Protein AF-A0A2N2LUP2-F1 (afdb_monomer)

Structure (mmCIF, N/CA/C/O backbone):
data_AF-A0A2N2LUP2-F1
#
_entry.id   AF-A0A2N2LUP2-F1
#
loop_
_atom_site.group_PDB
_atom_site.id
_atom_site.type_symbol
_atom_site.label_atom_id
_atom_site.label_alt_id
_atom_site.label_comp_id
_atom_site.label_asym_id
_atom_site.label_entity_id
_atom_site.label_seq_id
_atom_site.pdbx_PDB_ins_code
_atom_site.Cartn_x
_atom_site.Cartn_y
_atom_site.Cartn_z
_atom_site.occupancy
_atom_site.B_iso_or_equiv
_atom_site.auth_seq_id
_atom_site.auth_comp_id
_atom_site.auth_asym_id
_atom_site.auth_atom_id
_atom_site.pdbx_PDB_model_num
ATOM 1 N N . MET A 1 1 ? -34.533 15.088 -2.262 1.00 50.53 1 MET A N 1
ATOM 2 C CA . MET A 1 1 ? -33.918 13.753 -2.091 1.00 50.53 1 MET A CA 1
ATOM 3 C C . MET A 1 1 ? -33.703 13.529 -0.604 1.00 50.53 1 MET A C 1
ATOM 5 O O . MET A 1 1 ? -32.808 14.130 -0.033 1.00 50.53 1 MET A O 1
ATOM 9 N N . SER A 1 2 ? -34.604 12.786 0.038 1.00 49.50 2 SER A N 1
ATOM 10 C CA . SER A 1 2 ? -34.584 12.515 1.480 1.00 49.50 2 SER A CA 1
ATOM 11 C C . SER A 1 2 ? -34.108 11.076 1.672 1.00 49.50 2 SER A C 1
ATOM 13 O O . SER A 1 2 ? -34.750 10.153 1.171 1.00 49.50 2 SER A O 1
ATOM 15 N N . MET A 1 3 ? -32.944 10.883 2.296 1.00 54.19 3 MET A N 1
ATOM 16 C CA . MET A 1 3 ? -32.431 9.547 2.601 1.00 54.19 3 MET A CA 1
ATOM 17 C C . MET A 1 3 ? -33.150 9.013 3.840 1.00 54.19 3 MET A C 1
ATOM 19 O O . MET A 1 3 ? -32.971 9.509 4.949 1.00 54.19 3 MET A O 1
ATOM 23 N N . MET A 1 4 ? -33.989 8.001 3.621 1.00 55.88 4 MET A N 1
ATOM 24 C CA . MET A 1 4 ? -34.666 7.241 4.664 1.00 55.88 4 MET A CA 1
ATOM 25 C C . MET A 1 4 ? -33.640 6.444 5.480 1.00 55.88 4 MET A C 1
ATOM 27 O O . MET A 1 4 ? -33.093 5.450 5.005 1.00 55.88 4 MET A O 1
ATOM 31 N N . PHE A 1 5 ? -33.411 6.855 6.726 1.00 59.75 5 PHE A N 1
ATOM 32 C CA . PHE A 1 5 ? -32.772 6.015 7.735 1.00 59.75 5 PHE A CA 1
ATOM 33 C C . PHE A 1 5 ? -33.738 4.892 8.128 1.00 59.75 5 PHE A C 1
ATOM 35 O O . PHE A 1 5 ? -34.819 5.143 8.660 1.00 59.75 5 PHE A O 1
ATOM 42 N N . ARG A 1 6 ? -33.358 3.641 7.858 1.00 62.34 6 ARG A N 1
ATOM 43 C CA . ARG A 1 6 ? -34.065 2.462 8.371 1.00 62.34 6 ARG A CA 1
ATOM 44 C C . ARG A 1 6 ? -33.621 2.201 9.815 1.00 62.34 6 ARG A C 1
ATOM 46 O O . ARG A 1 6 ? -32.426 1.996 10.024 1.00 62.34 6 ARG A O 1
ATOM 53 N N . PRO A 1 7 ? -34.529 2.157 10.804 1.00 56.44 7 PRO A N 1
ATOM 54 C CA . PRO A 1 7 ? -34.175 1.706 12.141 1.00 56.44 7 PRO A CA 1
ATOM 55 C C . PRO A 1 7 ? -33.976 0.185 12.135 1.00 56.44 7 PRO A C 1
ATOM 57 O O . PRO A 1 7 ? -34.871 -0.578 11.771 1.00 56.44 7 PRO A O 1
ATOM 60 N N . VAL A 1 8 ? -32.786 -0.259 12.538 1.00 64.44 8 VAL A N 1
ATOM 61 C CA . VAL A 1 8 ? -32.511 -1.665 12.848 1.00 64.44 8 VAL A CA 1
ATOM 62 C C . VAL A 1 8 ? -33.100 -1.943 14.230 1.00 64.44 8 VAL A C 1
ATOM 64 O O . VAL A 1 8 ? -32.605 -1.450 15.240 1.00 64.44 8 VAL A O 1
ATOM 67 N N . PHE A 1 9 ? -34.191 -2.705 14.270 1.00 52.66 9 PHE A N 1
ATOM 68 C CA . PHE A 1 9 ? -34.783 -3.199 15.509 1.00 52.66 9 PHE A CA 1
ATOM 69 C C . PHE A 1 9 ? -33.837 -4.217 16.157 1.00 52.66 9 PHE A C 1
ATOM 71 O O . PHE A 1 9 ? -33.702 -5.342 15.676 1.00 52.66 9 PHE A O 1
ATOM 78 N N . TYR A 1 10 ? -33.189 -3.833 17.256 1.00 55.56 10 TYR A N 1
ATOM 79 C CA . TYR A 1 10 ? -32.443 -4.768 18.093 1.00 55.56 10 TYR A CA 1
ATOM 80 C C . TYR A 1 10 ? -33.432 -5.530 18.988 1.00 55.56 10 TYR A C 1
ATOM 82 O O . TYR A 1 10 ? -34.082 -4.955 19.863 1.00 55.56 10 TYR A O 1
ATOM 90 N N . ARG A 1 11 ? -33.591 -6.828 18.720 1.00 49.84 11 ARG A N 1
ATOM 91 C CA . ARG A 1 11 ? -34.446 -7.752 19.474 1.00 49.84 11 ARG A CA 1
ATOM 92 C C . ARG A 1 11 ? -33.715 -8.144 20.764 1.00 49.84 11 ARG A C 1
ATOM 94 O O . ARG A 1 11 ? -32.651 -8.752 20.697 1.00 49.84 11 ARG A O 1
ATOM 101 N N . LYS A 1 12 ? -34.270 -7.781 21.924 1.00 58.09 12 LYS A N 1
ATOM 102 C CA . LYS A 1 12 ? -33.814 -8.273 23.237 1.00 58.09 12 LYS A CA 1
ATOM 103 C C . LYS A 1 12 ? -33.923 -9.808 23.288 1.00 58.09 12 LYS A C 1
ATOM 105 O O . LYS A 1 12 ? -34.958 -10.320 22.856 1.00 58.09 12 LYS A O 1
ATOM 110 N N . PRO A 1 13 ? -32.937 -10.539 23.833 1.00 54.28 13 PRO A N 1
ATOM 111 C CA . PRO A 1 13 ? -33.184 -11.866 24.373 1.00 54.28 13 PRO A CA 1
ATOM 112 C C . PRO A 1 13 ? -33.951 -11.718 25.690 1.00 54.28 13 PRO A C 1
ATOM 114 O O . PRO A 1 13 ? -33.516 -11.004 26.591 1.00 54.28 13 PRO A O 1
ATOM 117 N N . ASP A 1 14 ? -35.121 -12.344 25.709 1.00 52.31 14 ASP A N 1
ATOM 118 C CA . ASP A 1 14 ? -36.044 -12.475 26.829 1.00 52.31 14 ASP A CA 1
ATOM 119 C C . ASP A 1 14 ? -35.583 -13.603 27.763 1.00 52.31 14 ASP A C 1
ATOM 121 O O . ASP A 1 14 ? -34.952 -14.576 27.333 1.00 52.31 14 ASP A O 1
ATOM 125 N N . ASP A 1 15 ? -35.914 -13.448 29.035 1.00 54.78 15 ASP A N 1
ATOM 126 C CA . ASP A 1 15 ? -35.551 -14.320 30.140 1.00 54.78 15 ASP A CA 1
ATOM 127 C C . ASP A 1 15 ? -36.407 -15.597 30.093 1.00 54.78 15 ASP A C 1
ATOM 129 O O . ASP A 1 15 ? -37.614 -15.565 30.323 1.00 54.78 15 ASP A O 1
ATOM 133 N N . GLY A 1 16 ? -35.798 -16.748 29.799 1.00 38.81 16 GLY A N 1
ATOM 134 C CA . GLY A 1 16 ? -36.533 -18.001 29.615 1.00 38.81 16 GLY A CA 1
ATOM 135 C C . GLY A 1 16 ? -35.826 -19.209 30.209 1.00 38.81 16 GLY A C 1
ATOM 136 O O . GLY A 1 16 ? -35.053 -19.880 29.533 1.00 38.81 16 GLY A O 1
ATOM 137 N N . LYS A 1 17 ? -36.141 -19.511 31.474 1.00 42.31 17 LYS A N 1
ATOM 138 C CA . LYS A 1 17 ? -36.058 -20.864 32.049 1.00 42.31 17 LYS A CA 1
ATOM 139 C C . LYS A 1 17 ? -36.695 -21.887 31.096 1.00 42.31 17 LYS A C 1
ATOM 141 O O . LYS A 1 17 ? -37.791 -21.641 30.602 1.00 42.31 17 LYS A O 1
ATOM 146 N N . GLY A 1 18 ? -36.071 -23.053 30.938 1.00 35.06 18 GLY A N 1
ATOM 147 C CA . GLY A 1 18 ? -36.683 -24.189 30.247 1.00 35.06 18 GLY A CA 1
ATOM 148 C C . GLY A 1 18 ? -35.720 -25.352 30.025 1.00 35.06 18 GLY A C 1
ATOM 149 O O . GLY A 1 18 ? -35.171 -25.489 28.943 1.00 35.06 18 GLY A O 1
ATOM 150 N N . ASP A 1 19 ? -35.497 -26.106 31.100 1.00 35.91 19 ASP A N 1
ATOM 151 C CA . ASP A 1 19 ? -35.384 -27.569 31.215 1.00 35.91 19 ASP A CA 1
ATOM 152 C C . ASP A 1 19 ? -34.618 -28.397 30.168 1.00 35.91 19 ASP A C 1
ATOM 154 O O . ASP A 1 19 ? -34.866 -28.390 28.965 1.00 35.91 19 ASP A O 1
ATOM 158 N N . GLY A 1 20 ? -33.688 -29.196 30.695 1.00 33.97 20 GLY A N 1
ATOM 159 C CA . GLY A 1 20 ? -32.798 -30.057 29.936 1.00 33.97 20 GLY A CA 1
ATOM 160 C C . GLY A 1 20 ? -33.367 -31.422 29.551 1.00 33.97 20 GLY A C 1
ATOM 161 O O . GLY A 1 20 ? -34.380 -31.890 30.060 1.00 33.97 20 GLY A O 1
ATOM 162 N N . ALA A 1 21 ? -32.598 -32.102 28.706 1.00 32.28 21 ALA A N 1
ATOM 163 C CA . ALA A 1 21 ? -32.523 -33.555 28.630 1.00 32.28 21 ALA A CA 1
ATOM 164 C C . ALA A 1 21 ? -31.101 -33.919 28.175 1.00 32.28 21 ALA A C 1
ATOM 166 O O . ALA A 1 21 ? -30.780 -33.898 26.989 1.00 32.28 21 ALA A O 1
ATOM 167 N N . GLY A 1 22 ? -30.223 -34.175 29.146 1.00 34.66 22 GLY A N 1
ATOM 168 C CA . GLY A 1 22 ? -28.916 -34.780 28.915 1.00 34.66 22 GLY A CA 1
ATOM 169 C C . GLY A 1 22 ? -29.018 -36.305 28.878 1.00 34.66 22 GLY A C 1
ATOM 170 O O . GLY A 1 22 ? -29.827 -36.892 29.594 1.00 34.66 22 GLY A O 1
ATOM 171 N N . SER A 1 23 ? -28.162 -36.943 28.079 1.00 31.95 23 SER A N 1
ATOM 172 C CA . SER A 1 23 ? -27.919 -38.387 28.118 1.00 31.95 23 SER A CA 1
ATOM 173 C C . SER A 1 23 ? -26.430 -38.680 27.921 1.00 31.95 23 SER A C 1
ATOM 175 O O . SER A 1 23 ? -25.934 -38.521 26.812 1.00 31.95 23 SER A O 1
ATOM 177 N N . GLY A 1 24 ? -25.793 -39.154 29.004 1.00 34.09 24 GLY A N 1
ATOM 178 C CA . GLY A 1 24 ? -24.597 -40.021 29.065 1.00 34.09 24 GLY A CA 1
ATOM 179 C C . GLY A 1 24 ? -23.254 -39.423 28.612 1.00 34.09 24 GLY A C 1
ATOM 180 O O . GLY A 1 24 ? -23.171 -38.820 27.557 1.00 34.09 24 GLY A O 1
ATOM 181 N N . SER A 1 25 ? -22.119 -39.584 29.295 1.00 33.75 25 SER A N 1
ATOM 182 C CA . SER A 1 25 ? -21.757 -40.423 30.446 1.00 33.75 25 SER A CA 1
ATOM 183 C C . SER A 1 25 ? -20.288 -40.132 30.841 1.00 33.75 25 SER A C 1
ATOM 185 O O . SER A 1 25 ? -19.437 -40.200 29.963 1.00 33.75 25 SER A O 1
ATOM 187 N N . ILE A 1 26 ? -20.051 -39.819 32.133 1.00 31.86 26 ILE A N 1
ATOM 188 C CA . ILE A 1 26 ? -19.069 -40.409 33.093 1.00 31.86 26 ILE A CA 1
ATOM 189 C C . ILE A 1 26 ? -17.573 -40.425 32.649 1.00 31.86 26 ILE A C 1
ATOM 191 O O . ILE A 1 26 ? -17.259 -41.016 31.627 1.00 31.86 26 ILE A O 1
ATOM 195 N N . ASP A 1 27 ? -16.570 -39.809 33.304 1.00 32.41 27 ASP A N 1
ATOM 196 C CA . ASP A 1 27 ? -16.137 -39.804 34.727 1.00 32.41 27 ASP A CA 1
ATOM 197 C C . ASP A 1 27 ? -15.157 -38.617 34.996 1.00 32.41 27 ASP A C 1
ATOM 199 O O . ASP A 1 27 ? -14.456 -38.202 34.067 1.00 32.41 27 ASP A O 1
ATOM 203 N N . PRO A 1 28 ? -15.018 -38.081 36.235 1.00 40.44 28 PRO A N 1
ATOM 204 C CA . PRO A 1 28 ? -13.878 -38.536 37.043 1.00 40.44 28 PRO A CA 1
ATOM 205 C C . PRO A 1 28 ? -14.141 -38.643 38.557 1.00 40.44 28 PRO A C 1
ATOM 207 O O . PRO A 1 28 ? -14.695 -37.759 39.215 1.00 40.44 28 PRO A O 1
ATOM 210 N N . ALA A 1 29 ? -13.609 -39.718 39.133 1.00 39.34 29 ALA A N 1
ATOM 211 C CA . ALA A 1 29 ? -13.527 -39.969 40.561 1.00 39.34 29 ALA A CA 1
ATOM 212 C C . ALA A 1 29 ? -12.691 -38.910 41.311 1.00 39.34 29 ALA A C 1
ATOM 214 O O . ALA A 1 29 ? -11.462 -38.937 41.268 1.00 39.34 29 ALA A O 1
ATOM 215 N N . LYS A 1 30 ? -13.362 -38.022 42.058 1.00 40.75 30 LYS A N 1
ATOM 216 C CA . LYS A 1 30 ? -12.976 -37.557 43.411 1.00 40.75 30 LYS A CA 1
ATOM 217 C C . LYS A 1 30 ? -14.003 -36.544 43.932 1.00 40.75 30 LYS A C 1
ATOM 219 O O . LYS A 1 30 ? -13.880 -35.347 43.698 1.00 40.75 30 LYS A O 1
ATOM 224 N N . GLN A 1 31 ? -14.981 -37.011 44.702 1.00 34.34 31 GLN A N 1
ATOM 225 C CA . GLN A 1 31 ? -15.748 -36.157 45.611 1.00 34.34 31 GLN A CA 1
ATOM 226 C C . GLN A 1 31 ? -15.960 -36.886 46.937 1.00 34.34 31 GLN A C 1
ATOM 228 O O . GLN A 1 31 ? -16.797 -37.773 47.070 1.00 34.34 31 GLN A O 1
ATOM 233 N N . THR A 1 32 ? -15.174 -36.492 47.934 1.00 34.72 32 THR A N 1
ATOM 234 C CA . THR A 1 32 ? -15.487 -36.707 49.344 1.00 34.72 32 THR A CA 1
ATOM 235 C C . THR A 1 32 ? -16.483 -35.637 49.788 1.00 34.72 32 THR A C 1
ATOM 237 O O . THR A 1 32 ? -16.127 -34.470 49.907 1.00 34.72 32 THR A O 1
ATOM 240 N N . ALA A 1 33 ? -17.723 -36.088 49.974 1.00 33.62 33 ALA A N 1
ATOM 241 C CA . ALA A 1 33 ? -18.731 -35.666 50.948 1.00 33.62 33 ALA A CA 1
ATOM 242 C C . ALA A 1 33 ? -18.848 -34.168 51.302 1.00 33.62 33 ALA A C 1
ATOM 244 O O . ALA A 1 33 ? -18.131 -33.640 52.151 1.00 33.62 33 ALA A O 1
ATOM 245 N N . ALA A 1 34 ? -19.895 -33.539 50.763 1.00 37.88 34 ALA A N 1
ATOM 246 C CA . ALA A 1 34 ? -20.585 -32.438 51.421 1.00 37.88 34 ALA A CA 1
ATOM 247 C C . ALA A 1 34 ? -21.492 -33.003 52.530 1.00 37.88 34 ALA A C 1
ATOM 249 O O . ALA A 1 34 ? -22.394 -33.791 52.256 1.00 37.88 34 ALA A O 1
ATOM 250 N N . SER A 1 35 ? -21.278 -32.579 53.776 1.00 33.12 35 SER A N 1
ATOM 251 C CA . SER A 1 35 ? -22.255 -32.731 54.859 1.00 33.12 35 SER A CA 1
ATOM 252 C C . SER A 1 35 ? -23.117 -31.470 54.911 1.00 33.12 35 SER A C 1
ATOM 254 O O . SER A 1 35 ? -22.838 -30.547 55.674 1.00 33.12 35 SER A O 1
ATOM 256 N N . GLY A 1 36 ? -24.138 -31.416 54.055 1.00 32.09 36 GLY A N 1
ATOM 257 C CA . GLY A 1 36 ? -25.246 -30.468 54.149 1.00 32.09 36 GLY A CA 1
ATOM 258 C C . GLY A 1 36 ? -26.443 -31.171 54.777 1.00 32.09 36 GLY A C 1
ATOM 259 O O . GLY A 1 36 ? -27.066 -32.022 54.152 1.00 32.09 36 GLY A O 1
ATOM 260 N N . THR A 1 37 ? -26.722 -30.848 56.033 1.00 38.69 37 THR A N 1
ATOM 261 C CA . THR A 1 37 ? -27.811 -31.369 56.861 1.00 38.69 37 THR A CA 1
ATOM 262 C C . THR A 1 37 ? -29.180 -30.976 56.294 1.00 38.69 37 THR A C 1
ATOM 264 O O . THR A 1 37 ? -29.632 -29.846 56.465 1.00 38.69 37 THR A O 1
ATOM 267 N N . GLY A 1 38 ? -29.851 -31.919 55.631 1.00 36.16 38 GLY A N 1
ATOM 268 C CA . GLY A 1 38 ? -31.274 -31.850 55.296 1.00 36.16 38 GLY A CA 1
ATOM 269 C C . GLY A 1 38 ? -32.057 -32.826 56.172 1.00 36.16 38 GLY A C 1
ATOM 270 O O . GLY A 1 38 ? -31.908 -34.034 56.025 1.00 36.16 38 GLY A O 1
ATOM 271 N N . ASN A 1 39 ? -32.856 -32.298 57.099 1.00 42.34 39 ASN A N 1
ATOM 272 C CA . ASN A 1 39 ? -33.810 -33.073 57.892 1.00 42.34 39 ASN A CA 1
ATOM 273 C C . ASN A 1 39 ? -35.026 -33.444 57.029 1.00 42.34 39 ASN A C 1
ATOM 275 O O . ASN A 1 39 ? -35.715 -32.556 56.530 1.00 42.34 39 ASN A O 1
ATOM 279 N N . ASP A 1 40 ? -35.307 -34.740 56.933 1.00 40.22 40 ASP A N 1
ATOM 280 C CA . ASP A 1 40 ? -36.564 -35.319 56.450 1.00 40.22 40 ASP A CA 1
ATOM 281 C C . ASP A 1 40 ? -37.418 -35.698 57.685 1.00 40.22 40 ASP A C 1
ATOM 283 O O . ASP A 1 40 ? -36.906 -36.381 58.585 1.00 40.22 40 ASP A O 1
ATOM 287 N N . PRO A 1 41 ? -38.672 -35.229 57.835 1.00 42.09 41 PRO A N 1
ATOM 288 C CA . PRO A 1 41 ? -39.476 -35.511 59.015 1.00 42.09 41 PRO A CA 1
ATOM 289 C C . PRO A 1 41 ? -40.247 -36.824 58.844 1.00 42.09 41 PRO A C 1
ATOM 291 O O . PRO A 1 41 ? -41.306 -36.862 58.225 1.00 42.09 41 PRO A O 1
ATOM 294 N N . GLY A 1 42 ? -39.774 -37.894 59.485 1.00 39.34 42 GLY A N 1
ATOM 295 C CA . GLY A 1 42 ? -40.641 -39.036 59.775 1.00 39.34 42 GLY A CA 1
ATOM 296 C C . GLY A 1 42 ? -39.950 -40.383 59.909 1.00 39.34 42 GLY A C 1
ATOM 297 O O . GLY A 1 42 ? -39.940 -41.163 58.965 1.00 39.34 42 GLY A O 1
ATOM 298 N N . LYS A 1 43 ? -39.484 -40.708 61.121 1.00 36.53 43 LYS A N 1
ATOM 299 C CA . LYS A 1 43 ? -39.696 -42.026 61.747 1.00 36.53 43 LYS A CA 1
ATOM 300 C C . LYS A 1 43 ? -39.247 -41.995 63.208 1.00 36.53 43 LYS A C 1
ATOM 302 O O . LYS A 1 43 ? -38.077 -41.796 63.514 1.00 36.53 43 LYS A O 1
ATOM 307 N N . GLN A 1 44 ? -40.215 -42.178 64.103 1.00 40.88 44 GLN A N 1
ATOM 308 C CA . GLN A 1 44 ? -39.999 -42.439 65.522 1.00 40.88 44 GLN A CA 1
ATOM 309 C C . GLN A 1 44 ? -39.241 -43.756 65.714 1.00 40.88 44 GLN A C 1
ATOM 311 O O . GLN A 1 44 ? -39.687 -44.796 65.236 1.00 40.88 44 GLN A O 1
ATOM 316 N N . THR A 1 45 ? -38.211 -43.722 66.552 1.00 32.03 45 THR A N 1
ATOM 317 C CA . THR A 1 45 ? -37.913 -44.820 67.476 1.00 32.03 45 THR A CA 1
ATOM 318 C C . THR A 1 45 ? -37.522 -44.206 68.810 1.00 32.03 45 THR A C 1
ATOM 320 O O . THR A 1 45 ? -36.591 -43.411 68.898 1.00 32.03 45 THR A O 1
ATOM 323 N N . GLN A 1 46 ? -38.313 -44.536 69.827 1.00 43.12 46 GLN A N 1
ATOM 324 C CA . GLN A 1 46 ? -38.043 -44.249 71.226 1.00 43.12 46 GLN A CA 1
ATOM 325 C C . GLN A 1 46 ? -36.819 -45.047 71.676 1.00 43.12 46 GLN A C 1
ATOM 327 O O . GLN A 1 46 ? -36.813 -46.267 71.531 1.00 43.12 46 GLN A O 1
ATOM 332 N N . GLN A 1 47 ? -35.852 -44.387 72.307 1.00 33.56 47 GLN A N 1
ATOM 333 C CA . GLN A 1 47 ? -35.152 -44.982 73.440 1.00 33.56 47 GLN A CA 1
ATOM 334 C C . GLN A 1 47 ? -34.583 -43.879 74.334 1.00 33.56 47 GLN A C 1
ATOM 336 O O . GLN A 1 47 ? -33.949 -42.932 73.878 1.00 33.56 47 GLN A O 1
ATOM 341 N N . SER A 1 48 ? -34.938 -43.998 75.604 1.00 40.81 48 SER A N 1
ATOM 342 C CA . SER A 1 48 ? -34.570 -43.177 76.748 1.00 40.81 48 SER A CA 1
ATOM 343 C C . SER A 1 48 ? -33.066 -43.168 77.004 1.00 40.81 48 SER A C 1
ATOM 345 O O . SER A 1 48 ? -32.460 -44.231 76.969 1.00 40.81 48 SER A O 1
ATOM 347 N N . ASP A 1 49 ? -32.510 -42.011 77.367 1.00 36.97 49 ASP A N 1
ATOM 348 C CA . ASP A 1 49 ? -31.781 -41.869 78.632 1.00 36.97 49 ASP A CA 1
ATOM 349 C C . ASP A 1 49 ? -31.553 -40.395 78.996 1.00 36.97 49 ASP A C 1
ATOM 351 O O . ASP A 1 49 ? -31.462 -39.503 78.153 1.00 36.97 49 ASP A O 1
ATOM 355 N N . SER A 1 50 ? -31.579 -40.163 80.302 1.00 43.41 50 SER A N 1
ATOM 356 C CA . SER A 1 50 ? -31.781 -38.885 80.975 1.00 43.41 50 SER A CA 1
ATOM 357 C C . SER A 1 50 ? -30.514 -38.035 81.149 1.00 43.41 50 SER A C 1
ATOM 359 O O . SER A 1 50 ? -29.407 -38.548 81.269 1.00 43.41 50 SER A O 1
ATOM 361 N N . ASN A 1 51 ? -30.766 -36.735 81.353 1.00 44.12 51 ASN A N 1
ATOM 362 C CA . ASN A 1 51 ? -29.953 -35.729 82.056 1.00 44.12 51 ASN A CA 1
ATOM 363 C C . ASN A 1 51 ? -28.720 -35.125 81.359 1.00 44.12 51 ASN A C 1
ATOM 365 O O . ASN A 1 51 ? -27.596 -35.558 81.588 1.00 44.12 51 ASN A O 1
ATOM 369 N N . ASN A 1 52 ? -28.917 -33.958 80.717 1.00 38.34 52 ASN A N 1
ATOM 370 C CA . ASN A 1 52 ? -28.096 -32.778 81.035 1.00 38.34 52 ASN A CA 1
ATOM 371 C C . ASN A 1 52 ? -28.790 -31.431 80.689 1.00 38.34 52 ASN A C 1
ATOM 373 O O . ASN A 1 52 ? -28.822 -30.996 79.543 1.00 38.34 52 ASN A O 1
ATOM 377 N N . GLY A 1 53 ? -29.371 -30.801 81.715 1.00 45.56 53 GLY A N 1
ATOM 378 C CA . GLY A 1 53 ? -29.482 -29.354 81.985 1.00 45.56 53 GLY A CA 1
ATOM 379 C C . GLY A 1 53 ? -29.500 -28.278 80.885 1.00 45.56 53 GLY A C 1
ATOM 380 O O . GLY A 1 53 ? -28.779 -27.297 81.042 1.00 45.56 53 GLY A O 1
ATOM 381 N N . ASN A 1 54 ? -30.353 -28.350 79.860 1.00 47.03 54 ASN A N 1
ATOM 382 C CA . ASN A 1 54 ? -30.747 -27.155 79.093 1.00 47.03 54 ASN A CA 1
ATOM 383 C C . ASN A 1 54 ? -32.256 -26.926 79.283 1.00 47.03 54 ASN A C 1
ATOM 385 O O . ASN A 1 54 ? -33.019 -27.854 78.990 1.00 47.03 54 ASN A O 1
ATOM 389 N N . PRO A 1 55 ? -32.725 -25.771 79.806 1.00 59.03 55 PRO A N 1
ATOM 390 C CA . PRO A 1 55 ? -34.158 -25.526 79.900 1.00 59.03 55 PRO A CA 1
ATOM 391 C C . PRO A 1 55 ? -34.772 -25.644 78.496 1.00 59.03 55 PRO A C 1
ATOM 393 O O . PRO A 1 55 ? -34.188 -25.132 77.536 1.00 59.03 55 PRO A O 1
ATOM 396 N N . PRO A 1 56 ? -35.914 -26.338 78.342 1.00 55.59 56 PRO A N 1
ATOM 397 C CA . PRO A 1 56 ? -36.576 -26.440 77.052 1.00 55.59 56 PRO A CA 1
ATOM 398 C C . PRO A 1 56 ? -36.849 -25.024 76.551 1.00 55.59 56 PRO A C 1
ATOM 400 O O . PRO A 1 56 ? -37.388 -24.201 77.296 1.00 55.59 56 PRO A O 1
ATOM 403 N N . ALA A 1 57 ? -36.442 -24.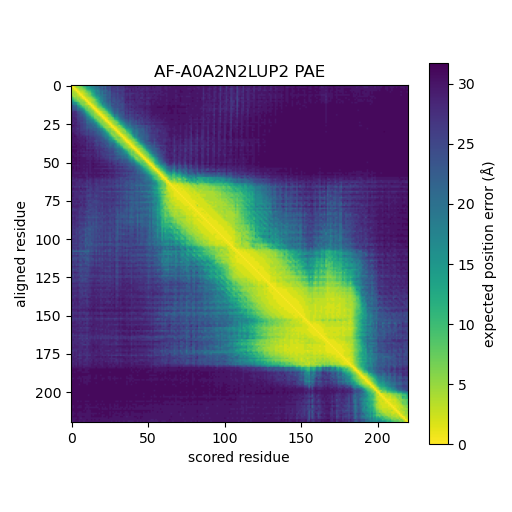729 75.312 1.00 62.00 57 ALA A N 1
ATOM 404 C CA . ALA A 1 57 ? -36.811 -23.487 74.652 1.00 62.00 57 ALA A CA 1
ATOM 405 C C . ALA A 1 57 ? -38.324 -23.324 74.812 1.00 62.00 57 ALA A C 1
ATOM 407 O O . ALA A 1 57 ? -39.085 -24.187 74.370 1.00 62.00 57 ALA A O 1
ATOM 408 N N . ALA A 1 58 ? -38.734 -22.280 75.536 1.00 59.69 58 ALA A N 1
ATOM 409 C CA . ALA A 1 58 ? -40.135 -22.026 75.812 1.00 59.69 58 ALA A CA 1
ATOM 410 C C . ALA A 1 58 ? -40.888 -22.062 74.481 1.00 59.69 58 ALA A C 1
ATOM 412 O O . ALA A 1 58 ? -40.528 -21.343 73.544 1.00 59.69 58 ALA A O 1
ATOM 413 N N . ALA A 1 59 ? -41.892 -22.937 74.384 1.00 60.16 59 ALA A N 1
ATOM 414 C CA . ALA A 1 59 ? -42.806 -22.920 73.257 1.00 60.16 59 ALA A CA 1
ATOM 415 C C . ALA A 1 59 ? -43.318 -21.483 73.130 1.00 60.16 59 ALA A C 1
ATOM 417 O O . ALA A 1 59 ? -43.791 -20.913 74.114 1.00 60.16 59 ALA A O 1
ATOM 418 N N . ILE A 1 60 ? -43.149 -20.871 71.956 1.00 61.47 60 ILE A N 1
ATOM 419 C CA . ILE A 1 60 ? -43.633 -19.513 71.715 1.00 61.47 60 ILE A CA 1
ATOM 420 C C . ILE A 1 60 ? -45.157 -19.604 71.711 1.00 61.47 60 ILE A C 1
ATOM 422 O O . ILE A 1 60 ? -45.779 -19.891 70.693 1.00 61.47 60 ILE A O 1
ATOM 426 N N . THR A 1 61 ? -45.760 -19.438 72.879 1.00 58.34 61 THR A N 1
ATOM 427 C CA . THR A 1 61 ? -47.202 -19.339 73.032 1.00 58.34 61 THR A CA 1
ATOM 428 C C . THR A 1 61 ? -47.561 -17.884 72.807 1.00 58.34 61 THR A C 1
ATOM 430 O O . THR A 1 61 ? -47.217 -17.021 73.614 1.00 58.34 61 THR A O 1
ATOM 433 N N . PHE A 1 62 ? -48.209 -17.601 71.687 1.00 64.62 62 PHE A N 1
ATOM 434 C CA . PHE A 1 62 ? -48.799 -16.295 71.443 1.00 64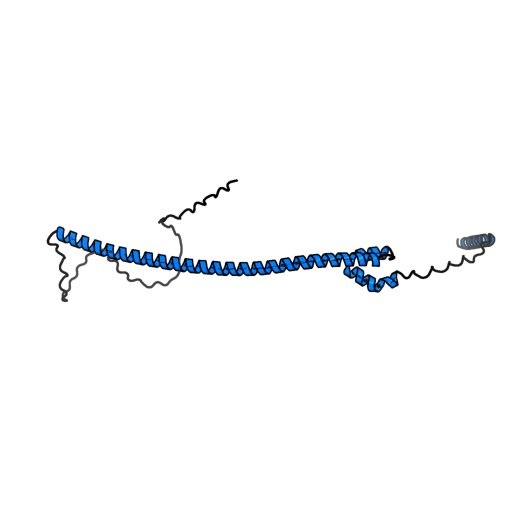.62 62 PHE A CA 1
ATOM 435 C C . PHE A 1 62 ? -50.058 -16.188 72.300 1.00 64.62 62 PHE A C 1
ATOM 437 O O . PHE A 1 62 ? -50.900 -17.085 72.263 1.00 64.62 62 PHE A O 1
ATOM 444 N N . ALA A 1 63 ? -50.181 -15.124 73.097 1.00 69.94 63 ALA A N 1
ATOM 445 C CA . ALA A 1 63 ? -51.361 -14.941 73.939 1.00 69.94 63 ALA A CA 1
ATOM 446 C C . ALA A 1 63 ? -52.610 -14.667 73.085 1.00 69.94 63 ALA A C 1
ATOM 448 O O . ALA A 1 63 ? -53.725 -14.985 73.494 1.00 69.94 63 ALA A O 1
ATOM 449 N N . THR A 1 64 ? -52.418 -14.113 71.881 1.00 74.69 64 THR A N 1
ATOM 450 C CA . THR A 1 64 ? -53.471 -13.874 70.890 1.00 74.69 64 THR A CA 1
ATOM 451 C C . THR A 1 64 ? -52.937 -13.991 69.459 1.00 74.69 64 THR A C 1
ATOM 453 O O . THR A 1 64 ? -51.770 -13.704 69.189 1.00 74.69 64 THR A O 1
ATOM 456 N N . GLU A 1 65 ? -53.816 -14.339 68.516 1.00 76.44 65 GLU A N 1
ATOM 457 C CA . GLU A 1 65 ? -53.528 -14.347 67.069 1.00 76.44 65 GLU A CA 1
ATOM 458 C C . GLU A 1 65 ? -52.995 -12.986 66.574 1.00 76.44 65 GLU A C 1
ATOM 460 O O . GLU A 1 65 ? -52.129 -12.919 65.707 1.00 76.44 65 GLU A O 1
ATOM 465 N N . ALA A 1 66 ? -53.440 -11.879 67.175 1.00 81.06 66 ALA A N 1
ATOM 466 C CA . ALA A 1 66 ? -52.997 -10.534 66.813 1.00 81.06 66 ALA A CA 1
ATOM 467 C C . ALA A 1 66 ? -51.504 -10.275 67.113 1.00 81.06 66 ALA A C 1
ATOM 469 O O . ALA A 1 66 ? -50.843 -9.539 66.379 1.00 81.06 66 ALA A O 1
ATOM 470 N N . GLU A 1 67 ? -50.953 -10.873 68.173 1.00 79.12 67 GLU A N 1
ATOM 471 C CA . GLU A 1 67 ? -49.522 -10.772 68.495 1.00 79.12 67 GLU A CA 1
ATOM 472 C C . GLU A 1 67 ? -48.661 -11.637 67.570 1.00 79.12 67 GLU A C 1
ATOM 474 O O . GLU A 1 67 ? -47.539 -11.253 67.232 1.00 79.12 67 GLU A O 1
ATOM 479 N N . PHE A 1 68 ? -49.198 -12.776 67.123 1.00 84.62 68 PHE A N 1
ATOM 480 C CA . PHE A 1 68 ? -48.562 -13.610 66.107 1.00 84.62 68 PHE A CA 1
ATOM 481 C C . PHE A 1 68 ? -48.448 -12.862 64.777 1.00 84.62 68 PHE A C 1
ATOM 483 O O . PHE A 1 68 ? -47.344 -12.724 64.250 1.00 84.62 68 PHE A O 1
ATOM 490 N N . GLN A 1 69 ? -49.557 -12.294 64.293 1.00 88.44 69 GLN A N 1
ATOM 491 C CA . GLN A 1 69 ? -49.588 -11.525 63.045 1.00 88.44 69 GLN A CA 1
ATOM 492 C C . GLN A 1 69 ? -48.620 -10.334 63.084 1.00 88.44 69 GLN A C 1
ATOM 494 O O . GLN A 1 69 ? -47.820 -10.171 62.169 1.00 88.44 69 GLN A O 1
ATOM 499 N N . LYS A 1 70 ? -48.571 -9.575 64.192 1.00 89.31 70 LYS A N 1
ATOM 500 C CA . LYS A 1 70 ? -47.600 -8.475 64.348 1.00 89.31 70 LYS A CA 1
ATOM 501 C C . LYS A 1 70 ? -46.143 -8.928 64.253 1.00 89.31 70 LYS A C 1
ATOM 503 O O . LYS A 1 70 ? -45.347 -8.268 63.591 1.00 89.31 70 LYS A O 1
ATOM 508 N N . LYS A 1 71 ? -45.776 -10.044 64.895 1.00 84.81 71 LYS A N 1
ATOM 509 C CA . LYS A 1 71 ? -44.407 -10.578 64.792 1.00 84.81 71 LYS A CA 1
ATOM 510 C C . LYS A 1 71 ? -44.081 -11.073 63.387 1.00 84.81 71 LYS A C 1
ATOM 512 O O . LYS A 1 71 ? -42.940 -10.929 62.951 1.00 84.81 71 LYS A O 1
ATOM 517 N N . VAL A 1 72 ? -45.050 -11.669 62.694 1.00 88.31 72 VAL A N 1
ATOM 518 C CA . VAL A 1 72 ? -44.887 -12.092 61.298 1.00 88.31 72 VAL A CA 1
ATOM 519 C C . VAL A 1 72 ? -44.682 -10.873 60.398 1.00 88.31 72 VAL A C 1
ATOM 521 O O . VAL A 1 72 ? -43.733 -10.863 59.618 1.00 88.31 72 VAL A O 1
ATOM 524 N N . ASP A 1 73 ? -45.482 -9.821 60.565 1.00 90.88 73 ASP A N 1
ATOM 525 C CA . ASP A 1 73 ? -45.361 -8.575 59.803 1.00 90.88 73 ASP A CA 1
ATOM 526 C C . ASP A 1 73 ? -44.014 -7.876 60.034 1.00 90.88 73 ASP A C 1
ATOM 528 O O . ASP A 1 73 ? -43.368 -7.441 59.078 1.00 90.88 73 ASP A O 1
ATOM 532 N N . GLU A 1 74 ? -43.539 -7.807 61.282 1.00 90.19 74 GLU A N 1
ATOM 533 C CA . GLU A 1 74 ? -42.211 -7.269 61.600 1.00 90.19 74 GLU A CA 1
ATOM 534 C C . GLU A 1 74 ? -41.094 -8.099 60.961 1.00 90.19 74 GLU A C 1
ATOM 536 O O . GLU A 1 74 ? -40.194 -7.536 60.338 1.00 90.19 74 GLU A O 1
ATOM 541 N N . LEU A 1 75 ? -41.168 -9.433 61.040 1.00 88.75 75 LEU A N 1
ATOM 542 C CA . LEU A 1 75 ? -40.180 -10.323 60.425 1.00 88.75 75 LEU A CA 1
ATOM 543 C C . LEU A 1 75 ? -40.157 -10.176 58.896 1.00 88.75 75 LEU A C 1
ATOM 545 O O . LEU A 1 75 ? -39.084 -10.174 58.288 1.00 88.75 75 LEU A O 1
ATOM 549 N N . LEU A 1 76 ? -41.330 -10.051 58.271 1.00 91.12 76 LEU A N 1
ATOM 550 C CA . LEU A 1 76 ? -41.463 -9.835 56.833 1.00 91.12 76 LEU A CA 1
ATOM 551 C C . LEU A 1 76 ? -40.882 -8.486 56.426 1.00 91.12 76 LEU A C 1
ATOM 553 O O . LEU A 1 76 ? -40.127 -8.427 55.459 1.00 91.12 76 LEU A O 1
ATOM 557 N N . LYS A 1 77 ? -41.162 -7.423 57.182 1.00 93.88 77 LYS A N 1
ATOM 558 C CA . LYS A 1 77 ? -40.622 -6.085 56.925 1.00 93.88 77 LYS A CA 1
ATOM 559 C C . LYS A 1 77 ? -39.099 -6.061 57.031 1.00 93.88 77 LYS A C 1
ATOM 561 O O . LYS A 1 77 ? -38.420 -5.559 56.139 1.00 93.88 77 LYS A O 1
ATOM 566 N N . ASP A 1 78 ? -38.563 -6.686 58.069 1.00 91.38 78 ASP A N 1
ATOM 567 C CA . ASP A 1 78 ? -37.128 -6.757 58.333 1.00 91.38 78 ASP A CA 1
ATOM 568 C C . ASP A 1 78 ? -36.383 -7.627 57.296 1.00 91.38 78 ASP A C 1
ATOM 570 O O . ASP A 1 78 ? -35.215 -7.396 56.960 1.00 91.38 78 ASP A O 1
ATOM 574 N N . ARG A 1 79 ? -37.070 -8.626 56.728 1.00 92.12 79 ARG A N 1
ATOM 575 C CA . ARG A 1 79 ? -36.570 -9.422 55.601 1.00 92.12 79 ARG A CA 1
ATOM 576 C C . ARG A 1 79 ? -36.640 -8.649 54.285 1.00 92.12 79 ARG A C 1
ATOM 578 O O . ARG A 1 79 ? -35.659 -8.660 53.545 1.00 92.12 79 ARG A O 1
ATOM 585 N N . LEU A 1 80 ? -37.737 -7.933 54.039 1.00 93.44 80 LEU A N 1
ATOM 586 C CA . LEU A 1 80 ? -37.930 -7.093 52.859 1.00 93.44 80 LEU A CA 1
ATOM 587 C C . LEU A 1 80 ? -36.893 -5.963 52.800 1.00 93.44 80 LEU A C 1
ATOM 589 O O . LEU A 1 80 ? -36.326 -5.715 51.743 1.00 93.44 80 LEU A O 1
ATOM 593 N N . GLU A 1 81 ? -36.589 -5.319 53.930 1.00 92.38 81 GLU A N 1
ATOM 594 C CA . GLU A 1 81 ? -35.556 -4.279 54.011 1.00 92.38 81 GLU A CA 1
ATOM 595 C C . GLU A 1 81 ? -34.142 -4.828 53.799 1.00 92.38 81 GLU A C 1
ATOM 597 O O . GLU A 1 81 ? -33.304 -4.186 53.164 1.00 92.38 81 GLU A O 1
ATOM 602 N N . ARG A 1 82 ? -33.842 -6.025 54.311 1.00 88.56 82 ARG A N 1
ATOM 603 C CA . ARG A 1 82 ? -32.546 -6.670 54.055 1.00 88.56 82 ARG A CA 1
ATOM 604 C C . ARG A 1 82 ? -32.399 -7.087 52.600 1.00 88.56 82 ARG A C 1
ATOM 606 O O . ARG A 1 82 ? -31.310 -6.968 52.041 1.00 88.56 82 ARG A O 1
ATOM 613 N N . GLU A 1 83 ? -33.467 -7.581 51.991 1.00 89.25 83 GLU A N 1
ATOM 614 C CA . GLU A 1 83 ? -33.466 -7.999 50.594 1.00 89.25 83 GLU A CA 1
ATOM 615 C C . GLU A 1 83 ? -33.433 -6.798 49.645 1.00 89.25 83 GLU A C 1
ATOM 617 O O . GLU A 1 83 ? -32.660 -6.807 48.687 1.00 89.25 83 GLU A O 1
ATOM 622 N N . SER A 1 84 ? -34.151 -5.715 49.961 1.00 89.75 84 SER A N 1
ATOM 623 C CA . SER A 1 84 ? -34.083 -4.467 49.201 1.00 89.75 84 SER A CA 1
ATOM 624 C C . SER A 1 84 ? -32.678 -3.871 49.253 1.00 89.75 84 SER A C 1
ATOM 626 O O . SER A 1 84 ? -32.097 -3.642 48.192 1.00 89.75 84 SER A O 1
ATOM 628 N N . LYS A 1 85 ? -32.069 -3.751 50.442 1.00 92.56 85 LYS A N 1
ATOM 629 C CA . LYS A 1 85 ? -30.685 -3.273 50.603 1.00 92.56 85 LYS A CA 1
ATOM 630 C C . LYS A 1 85 ? -29.684 -4.137 49.838 1.00 92.56 85 LYS A C 1
ATOM 632 O O . LYS A 1 85 ? -28.889 -3.601 49.072 1.00 92.56 85 LYS A O 1
ATOM 637 N N . LYS A 1 86 ? -29.772 -5.468 49.951 1.00 92.62 86 LYS A N 1
ATOM 638 C CA . LYS A 1 86 ? -28.917 -6.385 49.174 1.00 92.62 86 LYS A CA 1
ATOM 639 C C . LYS A 1 86 ? -29.111 -6.221 47.668 1.00 92.62 86 LYS A C 1
ATOM 641 O O . LYS A 1 86 ? -28.135 -6.241 46.922 1.00 92.62 86 LYS A O 1
ATOM 646 N N . SER A 1 87 ? -30.350 -6.053 47.209 1.00 82.06 87 SER A N 1
ATOM 647 C CA . SER A 1 87 ? -30.642 -5.864 45.786 1.00 82.06 87 SER A CA 1
ATOM 648 C C . SER A 1 87 ? -30.125 -4.520 45.266 1.00 82.06 87 SER A C 1
ATOM 650 O O . SER A 1 87 ? -29.623 -4.448 44.146 1.00 82.06 87 SER A O 1
ATOM 652 N N . GLU A 1 88 ? -30.195 -3.460 46.074 1.00 88.69 88 GLU A N 1
ATOM 653 C CA . GLU A 1 88 ? -29.657 -2.148 45.726 1.00 88.69 88 GLU A CA 1
ATOM 654 C C . GLU A 1 88 ? -28.132 -2.155 45.685 1.00 88.69 88 GLU A C 1
ATOM 656 O O . GLU A 1 88 ? -27.547 -1.610 44.751 1.00 88.69 88 GLU A O 1
ATOM 661 N N . GLU A 1 89 ? -27.478 -2.800 46.649 1.00 89.56 89 GLU A N 1
ATOM 662 C CA . GLU A 1 89 ? -26.025 -2.980 46.651 1.00 89.56 89 GLU A CA 1
ATOM 663 C C . GLU A 1 89 ? -25.561 -3.800 45.442 1.00 89.56 89 GLU A C 1
ATOM 665 O O . GLU A 1 89 ? -24.615 -3.403 44.760 1.00 89.56 89 GLU A O 1
ATOM 670 N N . ALA A 1 90 ? -26.264 -4.888 45.109 1.00 89.25 90 ALA A N 1
ATOM 671 C CA . ALA A 1 90 ? -25.976 -5.688 43.922 1.00 89.25 90 ALA A CA 1
ATOM 672 C C . ALA A 1 90 ? -26.143 -4.877 42.626 1.00 89.25 90 ALA A C 1
ATOM 674 O O . ALA A 1 90 ? -25.281 -4.935 41.750 1.00 89.25 90 ALA A O 1
ATOM 675 N N . LYS A 1 91 ? -27.206 -4.067 42.517 1.00 86.88 91 LYS A N 1
ATOM 676 C CA . LYS A 1 91 ? -27.431 -3.176 41.366 1.00 86.88 91 LYS A CA 1
ATOM 677 C C . LYS A 1 91 ? -26.356 -2.098 41.256 1.00 86.88 91 LYS A C 1
ATOM 679 O O . LYS A 1 91 ? -25.853 -1.862 40.162 1.00 86.88 91 LYS A O 1
ATOM 684 N N . LYS A 1 92 ? -25.979 -1.460 42.369 1.00 87.75 92 LYS A N 1
ATOM 685 C CA . LYS A 1 92 ? -24.914 -0.445 42.394 1.00 87.75 92 LYS A CA 1
ATOM 686 C C . LYS A 1 92 ? -23.573 -1.042 41.985 1.00 87.75 92 LYS A C 1
ATOM 688 O O . LYS A 1 92 ? -22.869 -0.437 41.184 1.00 87.75 92 LYS A O 1
ATOM 693 N N . LYS A 1 93 ? -23.248 -2.237 42.484 1.00 90.31 93 LYS A N 1
ATOM 694 C CA . LYS A 1 93 ? -22.023 -2.946 42.112 1.00 90.31 93 LYS A CA 1
ATOM 695 C C . LYS A 1 93 ? -22.015 -3.317 40.626 1.00 90.31 93 LYS A C 1
ATOM 697 O O . LYS A 1 93 ? -21.070 -2.969 39.934 1.00 90.31 93 LYS A O 1
ATOM 702 N N . ALA A 1 94 ? -23.097 -3.905 40.113 1.00 89.50 94 ALA A N 1
ATOM 703 C CA . ALA A 1 94 ? -23.211 -4.248 38.695 1.00 89.50 94 ALA A CA 1
ATOM 704 C C . ALA A 1 94 ? -23.128 -3.017 37.774 1.00 89.50 94 ALA A C 1
ATOM 706 O O . ALA A 1 94 ? -22.501 -3.074 36.720 1.00 89.50 94 ALA A O 1
ATOM 707 N N . ALA A 1 95 ? -23.720 -1.888 38.177 1.00 86.44 95 ALA A N 1
ATOM 708 C CA . ALA A 1 95 ? -23.620 -0.636 37.430 1.00 86.44 95 ALA A CA 1
ATOM 709 C C . ALA A 1 95 ? -22.191 -0.067 37.434 1.00 86.44 95 ALA A C 1
ATOM 711 O O . ALA A 1 95 ? -21.729 0.418 36.403 1.00 86.44 95 ALA A O 1
ATOM 712 N N . ALA A 1 96 ? -21.484 -0.144 38.565 1.00 86.81 96 ALA A N 1
ATOM 713 C CA . ALA A 1 96 ? -20.091 0.285 38.664 1.00 86.81 96 ALA A CA 1
ATOM 714 C C . ALA A 1 96 ? -19.159 -0.594 37.813 1.00 86.81 96 ALA A C 1
ATOM 716 O O . ALA A 1 96 ? -18.326 -0.060 37.081 1.00 86.81 96 ALA A O 1
ATOM 717 N N . ASP A 1 97 ? -19.345 -1.915 37.852 1.00 86.12 97 ASP A N 1
ATOM 718 C CA . ASP A 1 97 ? -18.566 -2.867 37.054 1.00 86.12 97 ASP A CA 1
ATOM 719 C C . ASP A 1 97 ? -18.813 -2.650 35.545 1.00 86.12 97 ASP A C 1
ATOM 721 O O . ASP A 1 97 ? -17.866 -2.520 34.769 1.00 86.12 97 ASP A O 1
ATOM 725 N N . ALA A 1 98 ? -20.074 -2.469 35.130 1.00 85.06 98 ALA A N 1
ATOM 726 C CA . ALA A 1 98 ? -20.422 -2.172 33.738 1.00 85.06 98 ALA A CA 1
ATOM 727 C C . ALA A 1 98 ? -19.858 -0.823 33.250 1.00 85.06 98 ALA A C 1
ATOM 729 O O . ALA A 1 98 ? -19.385 -0.718 32.117 1.00 85.06 98 ALA A O 1
ATOM 730 N N . ALA A 1 99 ? -19.877 0.211 34.098 1.00 79.75 99 ALA A N 1
ATOM 731 C CA . ALA A 1 99 ? -19.283 1.506 33.771 1.00 79.75 99 ALA A CA 1
ATOM 732 C C . ALA A 1 99 ? -17.754 1.415 33.631 1.00 79.75 99 ALA A C 1
ATOM 734 O O . ALA A 1 99 ? -17.180 2.030 32.729 1.00 79.75 99 ALA A O 1
ATOM 735 N N . ALA A 1 100 ? -17.094 0.625 34.483 1.00 80.88 100 ALA A N 1
ATOM 736 C CA . ALA A 1 100 ? -15.656 0.397 34.407 1.00 80.88 100 ALA A CA 1
ATOM 737 C C . ALA A 1 100 ? -15.261 -0.340 33.118 1.00 80.88 100 ALA A C 1
ATOM 739 O O . ALA A 1 100 ? -14.281 0.038 32.473 1.00 80.88 100 ALA A O 1
ATOM 740 N N . ASP A 1 101 ? -16.027 -1.349 32.706 1.00 83.00 101 ASP A N 1
ATOM 741 C CA . ASP A 1 101 ? -15.743 -2.091 31.477 1.00 83.00 101 ASP A CA 1
ATOM 742 C C . ASP A 1 101 ? -16.025 -1.264 30.216 1.00 83.00 101 ASP A C 1
ATOM 744 O O . ASP A 1 101 ? -15.218 -1.279 29.284 1.00 83.00 101 ASP A O 1
ATOM 748 N N . ALA A 1 102 ? -17.084 -0.447 30.211 1.00 81.06 102 ALA A N 1
ATOM 749 C CA . ALA A 1 102 ? -17.336 0.506 29.129 1.00 81.06 102 ALA A CA 1
ATOM 750 C C . ALA A 1 102 ? -16.202 1.539 28.990 1.00 81.06 102 ALA A C 1
ATOM 752 O O . ALA A 1 102 ? -15.765 1.840 27.879 1.00 81.06 102 ALA A O 1
ATOM 753 N N . ALA A 1 103 ? -15.675 2.054 30.107 1.00 78.25 103 ALA A N 1
ATOM 754 C CA . ALA A 1 103 ? -14.553 2.992 30.091 1.00 78.25 103 ALA A CA 1
ATOM 755 C C . ALA A 1 103 ? -13.263 2.359 29.537 1.00 78.25 103 ALA A C 1
ATOM 757 O O . ALA A 1 103 ? -12.560 2.999 28.753 1.00 78.25 103 ALA A O 1
ATOM 758 N N . LYS A 1 104 ? -12.970 1.097 29.891 1.00 86.81 104 LYS A N 1
ATOM 759 C CA . LYS A 1 104 ? -11.823 0.354 29.336 1.00 86.81 104 LYS A CA 1
ATOM 760 C C . LYS A 1 104 ? -11.954 0.176 27.828 1.00 86.81 104 LYS A C 1
ATOM 762 O O . LYS A 1 104 ? -11.025 0.523 27.103 1.00 86.81 104 LYS A O 1
ATOM 767 N N . GLN A 1 105 ? -13.111 -0.297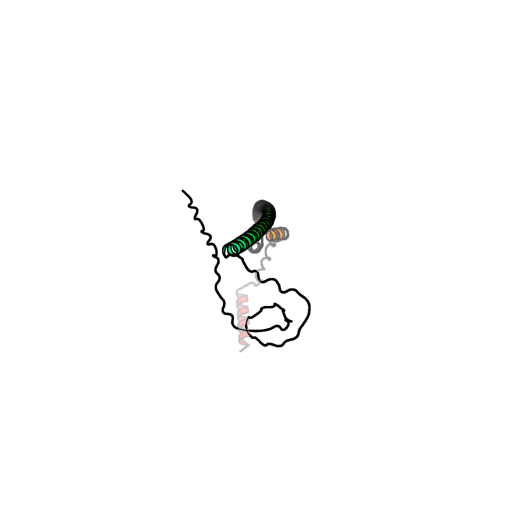 27.360 1.00 85.56 105 GLN A N 1
ATOM 768 C CA 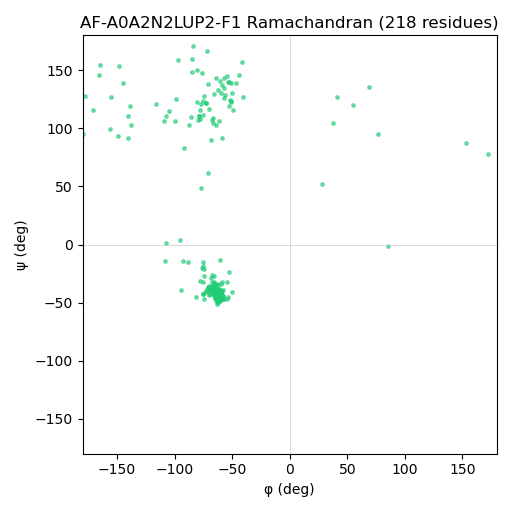. GLN A 1 105 ? -13.334 -0.503 25.929 1.00 85.56 105 GLN A CA 1
ATOM 769 C C . GLN A 1 105 ? -13.226 0.808 25.148 1.00 85.56 105 GLN A C 1
ATOM 771 O O . GLN A 1 105 ? -12.554 0.854 24.122 1.00 85.56 105 GLN A O 1
ATOM 776 N N . ASN A 1 106 ? -13.802 1.901 25.653 1.00 83.44 106 ASN A N 1
ATOM 777 C CA . ASN A 1 106 ? -13.683 3.210 25.009 1.00 83.44 106 ASN A CA 1
ATOM 778 C C . ASN A 1 106 ? -12.219 3.672 24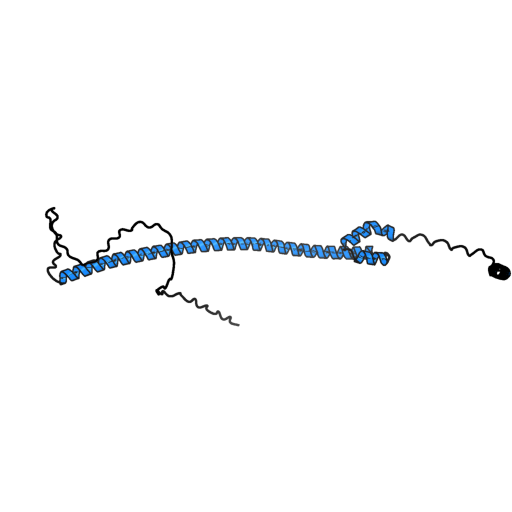.898 1.00 83.44 106 ASN A C 1
ATOM 780 O O . ASN A 1 106 ? -11.814 4.179 23.852 1.00 83.44 106 ASN A O 1
ATOM 784 N N . GLY A 1 107 ? -11.408 3.449 25.937 1.00 87.25 107 GLY A N 1
ATOM 785 C CA . GLY A 1 107 ? -9.977 3.761 25.902 1.00 87.25 107 GLY A CA 1
ATOM 786 C C . GLY A 1 107 ? -9.182 2.903 24.909 1.00 87.25 107 GLY A C 1
ATOM 787 O O . GLY A 1 107 ? -8.212 3.380 24.318 1.00 87.25 107 GLY A O 1
ATOM 788 N N . GLU A 1 108 ? -9.579 1.649 24.692 1.00 87.81 108 GLU A N 1
ATOM 789 C CA . GLU A 1 108 ? -8.975 0.776 23.679 1.00 87.81 108 GLU A CA 1
ATOM 790 C C . GLU A 1 108 ? -9.316 1.233 22.256 1.00 87.81 108 GLU A C 1
ATOM 792 O O . GLU A 1 108 ? -8.419 1.323 21.415 1.00 87.81 108 GLU A O 1
ATOM 797 N N . TRP A 1 109 ? -10.572 1.612 21.999 1.00 89.31 109 TRP A N 1
ATOM 798 C CA . TRP A 1 109 ? -10.986 2.144 20.698 1.00 89.31 109 TRP A CA 1
ATOM 799 C C . TRP A 1 109 ? -10.251 3.432 20.332 1.00 89.31 109 TRP A C 1
ATOM 801 O O . TRP A 1 109 ? -9.824 3.582 19.189 1.00 89.31 109 TRP A O 1
ATOM 811 N N . GLU A 1 110 ? -10.033 4.332 21.294 1.00 92.19 110 GLU A N 1
ATOM 812 C CA . GLU A 1 110 ? -9.278 5.565 21.054 1.00 92.19 110 GLU A CA 1
ATOM 813 C C . GLU A 1 110 ? -7.818 5.279 20.667 1.00 92.19 110 GLU A C 1
ATOM 815 O O . GLU A 1 110 ? -7.279 5.901 19.748 1.00 92.19 110 GLU A O 1
ATOM 820 N N . LYS A 1 111 ? -7.173 4.303 21.319 1.00 92.12 111 LYS A N 1
ATOM 821 C CA . LYS A 1 111 ? -5.801 3.896 20.978 1.00 92.12 111 LYS A CA 1
ATOM 822 C C . LYS A 1 111 ? -5.722 3.297 19.578 1.00 92.12 111 LYS A C 1
ATOM 824 O O . LYS A 1 111 ? -4.841 3.674 18.809 1.00 92.12 111 LYS A O 1
ATOM 829 N N . VAL A 1 112 ? -6.643 2.394 19.238 1.00 90.44 112 VAL A N 1
ATOM 830 C CA . VAL A 1 112 ? -6.697 1.783 17.902 1.00 90.44 112 VAL A CA 1
ATOM 831 C C . VAL A 1 112 ? -6.966 2.845 16.836 1.00 90.44 112 VAL A C 1
ATOM 833 O O . VAL A 1 112 ? -6.303 2.841 15.803 1.00 90.44 112 VAL A O 1
ATOM 836 N N . ALA A 1 113 ? -7.875 3.788 17.091 1.00 91.06 113 ALA A N 1
ATOM 837 C CA . ALA A 1 113 ? -8.173 4.877 16.166 1.00 91.06 113 ALA A CA 1
ATOM 838 C C . ALA A 1 113 ? -6.941 5.754 15.893 1.00 91.06 113 ALA A C 1
ATOM 840 O O . ALA A 1 113 ? -6.595 5.962 14.732 1.00 91.06 113 ALA A O 1
ATOM 841 N N . LYS A 1 114 ? -6.223 6.185 16.940 1.00 93.69 114 LYS A N 1
ATOM 842 C CA . LYS A 1 114 ? -4.981 6.966 16.792 1.00 93.69 114 LYS A CA 1
ATOM 843 C C . LYS A 1 114 ? -3.903 6.198 16.033 1.00 93.69 114 LYS A C 1
ATOM 845 O O . LYS A 1 114 ? -3.241 6.763 15.169 1.00 93.69 114 LYS A O 1
ATOM 850 N N . GLN A 1 115 ? -3.747 4.904 16.316 1.00 93.00 115 GLN A N 1
ATOM 851 C CA . GLN A 1 115 ? -2.791 4.058 15.600 1.00 93.00 115 GLN A CA 1
ATOM 852 C C . GLN A 1 115 ? -3.121 3.989 14.101 1.00 93.00 115 GLN A C 1
ATOM 854 O O . GLN A 1 115 ? -2.232 4.137 13.265 1.00 93.00 115 GLN A O 1
ATOM 859 N N . ARG A 1 116 ? -4.404 3.829 13.751 1.00 93.25 116 ARG A N 1
ATOM 860 C CA . ARG A 1 116 ? -4.859 3.820 12.354 1.00 93.25 116 ARG A CA 1
ATOM 861 C C . ARG A 1 116 ? -4.689 5.166 11.665 1.00 93.25 116 ARG A C 1
ATOM 863 O O . ARG A 1 116 ? -4.328 5.188 10.496 1.00 93.25 116 ARG A O 1
ATOM 870 N N . GLU A 1 117 ? -4.925 6.270 12.364 1.00 93.88 117 GLU A N 1
ATOM 871 C CA . GLU A 1 117 ? -4.713 7.613 11.820 1.00 93.88 117 GLU A CA 1
ATOM 872 C C . GLU A 1 117 ? -3.240 7.842 11.447 1.00 93.88 117 GLU A C 1
ATOM 874 O O . GLU A 1 117 ? -2.951 8.318 10.348 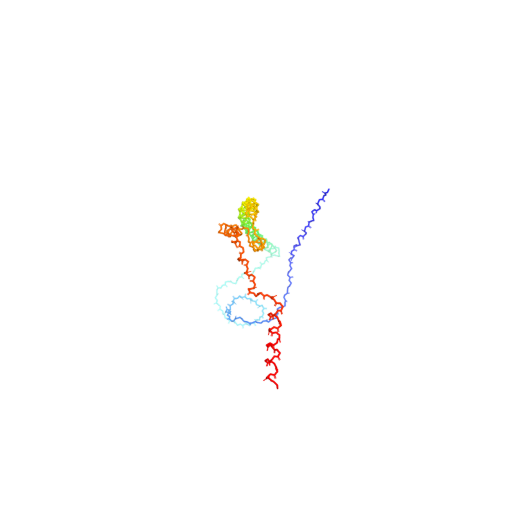1.00 93.88 117 GLU A O 1
ATOM 879 N N . ILE A 1 118 ? -2.308 7.415 12.307 1.00 94.69 118 ILE A N 1
ATOM 880 C CA . ILE A 1 118 ? -0.864 7.471 12.028 1.00 94.69 118 ILE A CA 1
ATOM 881 C C . ILE A 1 118 ? -0.510 6.594 10.818 1.00 94.69 118 ILE A C 1
ATOM 883 O O . ILE A 1 118 ? 0.136 7.069 9.886 1.00 94.69 118 ILE A O 1
ATOM 887 N N . GLU A 1 119 ? -0.969 5.338 10.798 1.00 92.50 119 GLU A N 1
ATOM 888 C CA . GLU A 1 119 ? -0.715 4.409 9.686 1.00 92.50 119 GLU A CA 1
ATOM 889 C C . GLU A 1 119 ? -1.235 4.951 8.349 1.00 92.50 119 GLU A C 1
ATOM 891 O O . GLU A 1 119 ? -0.535 4.888 7.338 1.00 92.50 119 GLU A O 1
ATOM 896 N N . LEU A 1 120 ? -2.446 5.514 8.335 1.00 93.31 120 LEU A N 1
ATOM 897 C CA . LEU A 1 120 ? -3.026 6.125 7.141 1.00 93.31 120 LEU A CA 1
ATOM 898 C C . LEU A 1 120 ? -2.224 7.347 6.690 1.00 93.31 120 LEU A C 1
ATOM 900 O O . LEU A 1 120 ? -1.959 7.485 5.497 1.00 93.31 120 LEU A O 1
ATOM 904 N N . GLY A 1 121 ? -1.789 8.198 7.623 1.00 93.81 121 GLY A N 1
ATOM 905 C CA . GLY A 1 121 ? -0.934 9.344 7.316 1.00 93.81 121 GLY A CA 1
ATOM 906 C C . GLY A 1 121 ? 0.396 8.938 6.672 1.00 93.81 121 GLY A C 1
ATOM 907 O O . GLY A 1 121 ? 0.828 9.553 5.696 1.00 93.81 121 GLY A O 1
ATOM 908 N N . ASP A 1 122 ? 1.029 7.875 7.167 1.00 92.06 122 ASP A N 1
ATOM 909 C CA . ASP A 1 122 ? 2.282 7.363 6.605 1.00 92.06 122 ASP A CA 1
ATOM 910 C C . ASP A 1 122 ? 2.089 6.703 5.234 1.00 92.06 122 ASP A C 1
ATOM 912 O O . ASP A 1 122 ? 2.938 6.849 4.349 1.00 92.06 122 ASP A O 1
ATOM 916 N N . ILE A 1 123 ? 0.974 5.997 5.027 1.00 92.94 123 ILE A N 1
ATOM 917 C CA . ILE A 1 123 ? 0.630 5.415 3.724 1.00 92.94 123 ILE A CA 1
ATOM 918 C C . ILE A 1 123 ? 0.392 6.519 2.692 1.00 92.94 123 ILE A C 1
ATOM 920 O O . ILE A 1 123 ? 0.929 6.430 1.590 1.00 92.94 123 ILE A O 1
ATOM 924 N N . LEU A 1 124 ? -0.348 7.574 3.042 1.00 92.81 124 LEU A N 1
ATOM 925 C CA . LEU A 1 124 ? -0.620 8.687 2.129 1.00 92.81 124 LEU A CA 1
ATOM 926 C C . LEU A 1 124 ? 0.669 9.374 1.665 1.00 92.81 124 LEU A C 1
ATOM 928 O O . LEU A 1 124 ? 0.861 9.549 0.465 1.00 92.81 124 LEU A O 1
ATOM 932 N N . LYS A 1 125 ? 1.608 9.645 2.579 1.00 92.06 125 LYS A N 1
ATOM 933 C CA . LYS A 1 125 ? 2.927 10.199 2.217 1.00 92.06 125 LYS A CA 1
ATOM 934 C C . LYS A 1 125 ? 3.699 9.297 1.253 1.00 92.06 125 LYS A C 1
ATOM 936 O O . LYS A 1 125 ? 4.359 9.784 0.337 1.00 92.06 125 LYS A O 1
ATOM 941 N N . LYS A 1 126 ? 3.637 7.973 1.447 1.00 91.06 126 LYS A N 1
ATOM 942 C CA . LYS A 1 126 ? 4.272 7.017 0.528 1.00 91.06 126 LYS A CA 1
ATOM 943 C C . LYS A 1 126 ? 3.621 7.067 -0.850 1.00 91.06 126 LYS A C 1
ATOM 945 O O . LYS A 1 126 ? 4.350 7.091 -1.836 1.00 91.06 126 LYS A O 1
ATOM 950 N N . VAL A 1 127 ? 2.292 7.123 -0.928 1.00 90.81 127 VAL A N 1
ATOM 951 C CA . VAL A 1 127 ? 1.565 7.229 -2.204 1.00 90.81 127 VAL A CA 1
ATOM 952 C C . VAL A 1 127 ? 1.949 8.509 -2.948 1.00 90.81 127 VAL A C 1
ATOM 954 O O . VAL A 1 127 ? 2.349 8.426 -4.104 1.00 90.81 127 VAL A O 1
ATOM 957 N N . GLU A 1 128 ? 1.967 9.661 -2.274 1.00 89.31 128 GLU A N 1
ATOM 958 C CA . GLU A 1 128 ? 2.410 10.925 -2.885 1.00 89.31 128 GLU A CA 1
ATOM 959 C C . GLU A 1 128 ? 3.852 10.842 -3.416 1.00 89.31 128 GLU A C 1
ATOM 961 O O . GLU A 1 128 ? 4.163 11.343 -4.500 1.00 89.31 128 GLU A O 1
ATOM 966 N N . SER A 1 129 ? 4.748 10.166 -2.686 1.00 88.94 129 SER A N 1
ATOM 967 C CA . SER A 1 129 ? 6.121 9.953 -3.158 1.00 88.94 129 SER A CA 1
ATOM 968 C C . SER A 1 129 ? 6.194 9.033 -4.383 1.00 88.94 129 SER A C 1
ATOM 970 O O . SER A 1 129 ? 7.047 9.240 -5.247 1.00 88.94 129 SER A O 1
ATOM 972 N N . PHE A 1 130 ? 5.290 8.053 -4.496 1.00 91.75 130 PHE A N 1
ATOM 973 C CA . PHE A 1 130 ? 5.216 7.160 -5.652 1.00 91.75 130 PHE A CA 1
ATOM 974 C C . PHE A 1 130 ? 4.776 7.896 -6.915 1.00 91.75 130 PHE A C 1
ATOM 976 O O . PHE A 1 130 ? 5.392 7.686 -7.958 1.00 91.75 130 PHE A O 1
ATOM 983 N N . ASP A 1 131 ? 3.777 8.776 -6.824 1.00 90.19 131 ASP A N 1
ATOM 984 C CA . ASP A 1 131 ? 3.287 9.536 -7.981 1.00 90.19 131 ASP A CA 1
ATOM 985 C C . ASP A 1 131 ? 4.399 10.416 -8.576 1.00 90.19 131 ASP A C 1
ATOM 987 O O . ASP A 1 131 ? 4.663 10.378 -9.780 1.00 90.19 131 ASP A O 1
ATOM 991 N N . SER A 1 132 ? 5.141 11.121 -7.715 1.00 89.62 132 SER A N 1
ATOM 992 C CA . SER A 1 132 ? 6.310 11.922 -8.111 1.00 89.62 132 SER A CA 1
ATOM 993 C C . SER A 1 132 ? 7.390 11.081 -8.805 1.00 89.62 132 SER A C 1
ATOM 995 O O . SER A 1 132 ? 7.898 11.448 -9.870 1.00 89.62 132 SER A O 1
ATOM 997 N N . VAL A 1 133 ? 7.720 9.910 -8.247 1.00 92.06 133 VAL A N 1
ATOM 998 C CA . VAL A 1 133 ? 8.695 8.990 -8.853 1.00 92.06 133 VAL A CA 1
ATOM 999 C C . VAL A 1 133 ? 8.190 8.463 -10.196 1.00 92.06 133 VAL A C 1
ATOM 1001 O O . VAL A 1 133 ? 8.972 8.343 -11.139 1.00 92.06 133 VAL A O 1
ATOM 1004 N N . GLN A 1 134 ? 6.894 8.185 -10.324 1.00 94.19 134 GLN A N 1
ATOM 1005 C CA . GLN A 1 134 ? 6.305 7.690 -11.563 1.00 94.19 134 GLN A CA 1
ATOM 1006 C C . GLN A 1 134 ? 6.356 8.738 -12.684 1.00 94.19 134 GLN A C 1
ATOM 1008 O O . GLN A 1 134 ? 6.667 8.392 -13.828 1.00 94.19 134 GLN A O 1
ATOM 1013 N N . GLU A 1 135 ? 6.099 10.012 -12.381 1.00 93.19 135 GLU A N 1
ATOM 1014 C CA . GLU A 1 135 ? 6.250 11.108 -13.346 1.00 93.19 135 GLU A CA 1
ATOM 1015 C C . GLU A 1 135 ? 7.702 11.268 -13.808 1.00 93.19 135 GLU A C 1
ATOM 1017 O O . GLU A 1 135 ? 7.969 11.378 -15.010 1.00 93.19 135 GLU A O 1
ATOM 1022 N N . GLN A 1 136 ? 8.654 11.228 -12.871 1.00 92.44 136 GLN A N 1
ATOM 1023 C CA . GLN A 1 136 ? 10.080 11.285 -13.195 1.00 92.44 136 GLN A CA 1
ATOM 1024 C C . GLN A 1 136 ? 10.510 10.099 -14.061 1.00 92.44 136 GLN A C 1
ATOM 1026 O O . GLN A 1 136 ? 11.216 10.287 -15.052 1.00 92.44 136 GLN A O 1
ATOM 1031 N N . LEU A 1 137 ? 10.048 8.891 -13.730 1.00 94.19 137 LEU A N 1
ATOM 1032 C CA . LEU A 1 137 ? 10.359 7.677 -14.476 1.00 94.19 137 LEU A CA 1
ATOM 1033 C C . LEU A 1 137 ? 9.832 7.755 -15.910 1.00 94.19 137 LEU A C 1
ATOM 1035 O O . LEU A 1 137 ? 10.593 7.489 -16.837 1.00 94.19 137 LEU A O 1
ATOM 1039 N N . LYS A 1 138 ? 8.586 8.205 -16.113 1.00 94.69 138 LYS A N 1
ATOM 1040 C CA . LYS A 1 138 ? 8.036 8.440 -17.460 1.00 94.69 138 LYS A CA 1
ATOM 1041 C C . LYS A 1 138 ? 8.871 9.452 -18.238 1.00 94.69 138 LYS A C 1
ATOM 1043 O O . LYS A 1 138 ? 9.250 9.193 -19.376 1.00 94.69 138 LYS A O 1
ATOM 1048 N N . ARG A 1 139 ? 9.231 10.576 -17.611 1.00 94.50 139 ARG A N 1
ATOM 1049 C CA . ARG A 1 139 ? 10.056 11.609 -18.251 1.00 94.50 139 ARG A CA 1
ATOM 1050 C C . ARG A 1 139 ? 11.421 11.071 -18.687 1.00 94.50 139 ARG A C 1
ATOM 1052 O O . ARG A 1 139 ? 11.875 11.394 -19.786 1.00 94.50 139 ARG A O 1
ATOM 1059 N N . TYR A 1 140 ? 12.081 10.275 -17.847 1.00 94.12 140 TYR A N 1
ATOM 1060 C CA . TYR A 1 140 ? 13.359 9.657 -18.200 1.00 94.12 140 TYR A CA 1
ATOM 1061 C C . TYR A 1 140 ? 13.200 8.583 -19.271 1.00 94.12 140 TYR A C 1
ATOM 1063 O O . TYR A 1 140 ? 13.999 8.553 -20.201 1.00 94.12 140 TYR A O 1
ATOM 1071 N N . GLN A 1 141 ? 12.159 7.755 -19.198 1.00 93.44 141 GLN A N 1
ATOM 1072 C CA . GLN A 1 141 ? 11.870 6.746 -20.213 1.00 93.44 141 GLN A CA 1
ATOM 1073 C C . GLN A 1 141 ? 11.653 7.381 -21.594 1.00 93.44 141 GLN A C 1
ATOM 1075 O O . GLN A 1 141 ? 12.246 6.930 -22.575 1.00 93.44 141 GLN A O 1
ATOM 1080 N N . ASP A 1 142 ? 10.887 8.470 -21.673 1.00 94.25 142 ASP A N 1
ATOM 1081 C CA . ASP A 1 142 ? 10.667 9.208 -22.919 1.00 94.25 142 ASP A CA 1
ATOM 1082 C C . ASP A 1 142 ? 11.970 9.817 -23.456 1.00 94.25 142 ASP A C 1
ATOM 1084 O O . ASP A 1 142 ? 12.253 9.761 -24.655 1.00 94.25 142 ASP A O 1
ATOM 1088 N N . ALA A 1 143 ? 12.789 10.399 -22.573 1.00 93.69 143 ALA A N 1
ATOM 1089 C CA . ALA A 1 143 ? 14.077 10.975 -22.948 1.00 93.69 143 ALA A CA 1
ATOM 1090 C C . ALA A 1 143 ? 15.060 9.908 -23.461 1.00 93.69 143 ALA A C 1
ATOM 1092 O O . ALA A 1 143 ? 15.720 10.124 -24.480 1.00 93.69 143 ALA A O 1
ATOM 1093 N N . LEU A 1 144 ? 15.130 8.753 -22.791 1.00 93.75 144 LEU A N 1
ATOM 1094 C CA . LEU A 1 144 ? 15.968 7.624 -23.194 1.00 93.75 144 LEU A CA 1
ATOM 1095 C C . LEU A 1 144 ? 15.498 7.034 -24.521 1.00 93.75 144 LEU A C 1
ATOM 1097 O O . LEU A 1 144 ? 16.327 6.790 -25.389 1.00 93.75 144 LEU A O 1
ATOM 1101 N N . THR A 1 145 ? 14.188 6.890 -24.726 1.00 93.38 145 THR A N 1
ATOM 1102 C CA . THR A 1 145 ? 13.626 6.380 -25.987 1.00 93.38 145 THR A CA 1
ATOM 1103 C C . THR A 1 145 ? 13.972 7.301 -27.161 1.00 93.38 145 THR A C 1
ATOM 1105 O O . THR A 1 145 ? 14.469 6.834 -28.182 1.00 93.38 145 THR A O 1
ATOM 1108 N N . LYS A 1 146 ? 13.837 8.625 -26.998 1.00 94.00 146 LYS A N 1
ATOM 1109 C CA . LYS A 1 146 ? 14.253 9.607 -28.022 1.00 94.00 146 LYS A CA 1
ATOM 1110 C C . LYS A 1 146 ? 15.756 9.571 -28.308 1.00 94.00 146 LYS A C 1
ATOM 1112 O O . LYS A 1 146 ? 16.191 9.702 -29.454 1.00 94.00 146 LYS A O 1
ATOM 1117 N N . ASN A 1 147 ? 16.571 9.413 -27.264 1.00 91.19 147 ASN A N 1
ATOM 1118 C CA . ASN A 1 147 ? 18.014 9.265 -27.430 1.00 91.19 147 ASN A CA 1
ATOM 1119 C C . ASN A 1 147 ? 18.336 7.989 -28.222 1.00 91.19 147 ASN A C 1
ATOM 1121 O O . ASN A 1 147 ? 19.109 8.029 -29.176 1.00 91.19 147 ASN A O 1
ATOM 1125 N N . LEU A 1 148 ? 17.676 6.887 -27.875 1.00 93.62 148 LEU A N 1
ATOM 1126 C CA . LEU A 1 148 ? 17.818 5.590 -28.514 1.00 93.62 148 LEU A CA 1
ATOM 1127 C C . LEU A 1 148 ? 17.442 5.660 -30.003 1.00 93.62 148 LEU A C 1
ATOM 1129 O O . LEU A 1 148 ? 18.218 5.196 -30.837 1.00 93.62 148 LEU A O 1
ATOM 1133 N N . GLU A 1 149 ? 16.331 6.305 -30.368 1.00 92.38 149 GLU A N 1
ATOM 1134 C CA . GLU A 1 149 ? 15.953 6.548 -31.772 1.00 92.38 149 GLU A CA 1
ATOM 1135 C C . GLU A 1 149 ? 17.076 7.244 -32.554 1.00 92.38 149 GLU A C 1
ATOM 1137 O O . GLU A 1 149 ? 17.453 6.797 -33.638 1.00 92.38 149 GLU A O 1
ATOM 1142 N N . THR A 1 150 ? 17.683 8.278 -31.961 1.00 91.69 150 THR A N 1
ATOM 1143 C CA . THR A 1 150 ? 18.836 8.985 -32.543 1.00 91.69 150 THR A CA 1
ATOM 1144 C C . THR A 1 150 ? 20.053 8.067 -32.668 1.00 91.69 150 THR A C 1
ATOM 1146 O O . THR A 1 150 ? 20.814 8.142 -33.630 1.00 91.69 150 THR A O 1
ATOM 1149 N N . GLN A 1 151 ? 20.266 7.166 -31.709 1.00 89.06 151 GLN A N 1
ATOM 1150 C CA . GLN A 1 151 ? 21.386 6.236 -31.774 1.00 89.06 151 GLN A CA 1
ATOM 1151 C C . GLN A 1 151 ? 21.188 5.113 -32.796 1.00 89.06 151 GLN A C 1
ATOM 1153 O O . GLN A 1 151 ? 22.188 4.631 -33.334 1.00 89.06 151 GLN A O 1
ATOM 1158 N N . ARG A 1 152 ? 19.938 4.735 -33.088 1.00 90.56 152 ARG A N 1
ATOM 1159 C CA . ARG A 1 152 ? 19.584 3.701 -34.071 1.00 90.56 152 ARG A CA 1
ATOM 1160 C C . ARG A 1 152 ? 19.719 4.155 -35.520 1.00 90.56 152 ARG A C 1
ATOM 1162 O O . ARG A 1 152 ? 19.804 3.305 -36.406 1.00 90.56 152 ARG A O 1
ATOM 1169 N N . THR A 1 153 ? 19.762 5.460 -35.786 1.00 88.62 153 THR A N 1
ATOM 1170 C CA . THR A 1 153 ? 19.910 5.964 -37.156 1.00 88.62 153 THR A CA 1
ATOM 1171 C C . THR A 1 153 ? 21.215 5.470 -37.783 1.00 88.62 153 THR A C 1
ATOM 1173 O O . THR A 1 153 ? 22.286 5.612 -37.192 1.00 88.62 153 THR A O 1
ATOM 1176 N N . GLY A 1 154 ? 21.125 4.915 -38.993 1.00 84.94 154 GLY A N 1
ATOM 1177 C CA . GLY A 1 154 ? 22.279 4.420 -39.748 1.00 84.94 154 GLY A CA 1
ATOM 1178 C C . GLY A 1 154 ? 22.712 2.990 -39.412 1.00 84.94 154 GLY A C 1
ATOM 1179 O O . GLY A 1 154 ? 23.638 2.492 -40.049 1.00 84.94 154 GLY A O 1
ATOM 1180 N N . LEU A 1 155 ? 22.059 2.311 -38.462 1.00 89.50 155 LEU A N 1
ATOM 1181 C CA . LEU A 1 155 ? 22.334 0.899 -38.187 1.00 89.50 155 LEU A CA 1
ATOM 1182 C C . LEU A 1 155 ? 21.716 -0.023 -39.253 1.00 89.50 155 LEU A C 1
ATOM 1184 O O . LEU A 1 155 ? 20.635 0.273 -39.761 1.00 89.50 155 LEU A O 1
ATOM 1188 N N . PRO A 1 156 ? 22.346 -1.172 -39.561 1.00 90.25 156 PRO A N 1
ATOM 1189 C CA . PRO A 1 156 ? 21.762 -2.179 -40.445 1.00 90.25 156 PRO A CA 1
ATOM 1190 C C . PRO A 1 156 ? 20.477 -2.811 -39.881 1.00 90.25 156 PRO A C 1
ATOM 1192 O O . PRO A 1 156 ? 20.413 -3.145 -38.695 1.00 90.25 156 PRO A O 1
ATOM 1195 N N . ASP A 1 157 ? 19.502 -3.099 -40.750 1.00 91.12 157 ASP A N 1
ATOM 1196 C CA . ASP A 1 157 ? 18.216 -3.723 -40.387 1.00 91.12 157 ASP A CA 1
ATOM 1197 C C . ASP A 1 157 ? 18.321 -4.998 -39.525 1.00 91.12 157 ASP A C 1
ATOM 1199 O O . ASP A 1 157 ? 17.526 -5.150 -38.593 1.00 91.12 157 ASP A O 1
ATOM 1203 N N . PRO A 1 158 ? 19.269 -5.935 -39.758 1.00 90.81 158 PRO A N 1
ATOM 1204 C CA . PRO A 1 158 ? 19.401 -7.116 -38.903 1.00 90.81 158 PRO A CA 1
ATOM 1205 C C . PRO A 1 158 ? 19.757 -6.778 -37.450 1.00 90.81 158 PRO A C 1
ATOM 1207 O O . PRO A 1 158 ? 19.302 -7.460 -36.534 1.00 90.81 158 PRO A O 1
ATOM 1210 N N . ILE A 1 159 ? 20.539 -5.716 -37.237 1.00 92.12 159 ILE A N 1
ATOM 1211 C CA . ILE A 1 159 ? 20.943 -5.250 -35.905 1.00 92.12 159 ILE A CA 1
ATOM 1212 C C . ILE A 1 159 ? 19.774 -4.549 -35.219 1.00 92.12 159 ILE A C 1
ATOM 1214 O O . ILE A 1 159 ? 19.505 -4.815 -34.052 1.00 92.12 159 ILE A O 1
ATOM 1218 N N . ILE A 1 160 ? 19.021 -3.732 -35.959 1.00 92.19 160 ILE A N 1
ATOM 1219 C CA . ILE A 1 160 ? 17.786 -3.097 -35.478 1.00 92.19 160 ILE A CA 1
ATOM 1220 C C . ILE A 1 160 ? 16.809 -4.160 -34.948 1.00 92.19 160 ILE A C 1
ATOM 1222 O O . ILE A 1 160 ? 16.335 -4.022 -33.824 1.00 92.19 160 ILE A O 1
ATOM 1226 N N . LYS A 1 161 ? 16.594 -5.255 -35.691 1.00 93.62 161 LYS A N 1
ATOM 1227 C CA . LYS A 1 161 ? 15.726 -6.377 -35.276 1.00 93.62 161 LYS A CA 1
ATOM 1228 C C . LYS A 1 161 ? 16.237 -7.151 -34.058 1.00 93.62 161 LYS A C 1
ATOM 1230 O O . LYS A 1 161 ? 15.446 -7.797 -33.372 1.00 93.62 161 LYS A O 1
ATOM 1235 N N . LEU A 1 162 ? 17.551 -7.167 -33.830 1.00 92.00 162 LEU A N 1
ATOM 1236 C CA . LEU A 1 162 ? 18.135 -7.791 -32.644 1.00 92.00 162 LEU A CA 1
ATOM 1237 C C . LEU A 1 162 ? 17.919 -6.904 -31.413 1.00 92.00 162 LEU A C 1
ATOM 1239 O O . LEU A 1 162 ? 17.527 -7.414 -30.368 1.00 92.00 162 LEU A O 1
ATOM 1243 N N . LEU A 1 163 ? 18.120 -5.593 -31.570 1.00 92.94 163 LEU A N 1
ATOM 1244 C CA . LEU A 1 163 ? 17.921 -4.601 -30.514 1.00 92.94 163 LEU A CA 1
ATOM 1245 C C . LEU A 1 163 ? 16.462 -4.531 -30.050 1.00 92.94 163 LEU A C 1
ATOM 1247 O O . LEU A 1 163 ? 16.235 -4.412 -28.856 1.00 92.94 163 LEU A O 1
ATOM 1251 N N . ASP A 1 164 ? 15.481 -4.715 -30.940 1.00 94.25 164 ASP A N 1
ATOM 1252 C CA . ASP A 1 164 ? 14.050 -4.724 -30.575 1.00 94.25 164 ASP A CA 1
ATOM 1253 C C . ASP A 1 164 ? 13.646 -5.819 -29.567 1.00 94.25 164 ASP A C 1
ATOM 1255 O O . ASP A 1 164 ? 12.543 -5.777 -29.025 1.00 94.25 164 ASP A O 1
ATOM 1259 N N . LYS A 1 165 ? 14.507 -6.814 -29.318 1.00 95.06 165 LYS A N 1
ATOM 1260 C CA . LYS A 1 165 ? 14.266 -7.871 -28.320 1.00 95.06 165 LYS A CA 1
ATOM 1261 C C . LYS A 1 165 ? 14.760 -7.513 -26.918 1.00 95.06 165 LYS A C 1
ATOM 1263 O O . LYS A 1 165 ? 14.422 -8.228 -25.980 1.00 95.06 165 LYS A O 1
ATOM 1268 N N . LEU A 1 166 ? 15.591 -6.481 -26.805 1.00 92.19 166 LEU A N 1
ATOM 1269 C CA . LEU A 1 166 ? 16.220 -6.034 -25.565 1.00 92.19 166 LEU A CA 1
ATOM 1270 C C . LEU A 1 166 ? 15.430 -4.874 -24.960 1.00 92.19 166 LEU A C 1
ATOM 1272 O O . LEU A 1 166 ? 14.699 -4.177 -25.672 1.00 92.19 166 LEU A O 1
ATOM 1276 N N . ASP A 1 167 ? 15.587 -4.636 -23.661 1.00 93.50 167 ASP A N 1
ATOM 1277 C CA . ASP A 1 167 ? 14.997 -3.448 -23.046 1.00 93.50 167 ASP A CA 1
ATOM 1278 C C . ASP A 1 167 ? 15.734 -2.153 -23.467 1.00 93.50 167 ASP A C 1
ATOM 1280 O O . ASP A 1 167 ? 16.812 -2.178 -24.061 1.00 93.50 167 ASP A O 1
ATOM 1284 N N . VAL A 1 168 ? 15.142 -0.984 -23.201 1.00 91.19 168 VAL A N 1
ATOM 1285 C CA . VAL A 1 168 ? 15.708 0.318 -23.616 1.00 91.19 168 VAL A CA 1
ATOM 1286 C C . VAL A 1 168 ? 17.102 0.563 -23.020 1.00 91.19 168 VAL A C 1
ATOM 1288 O O . VAL A 1 168 ? 17.941 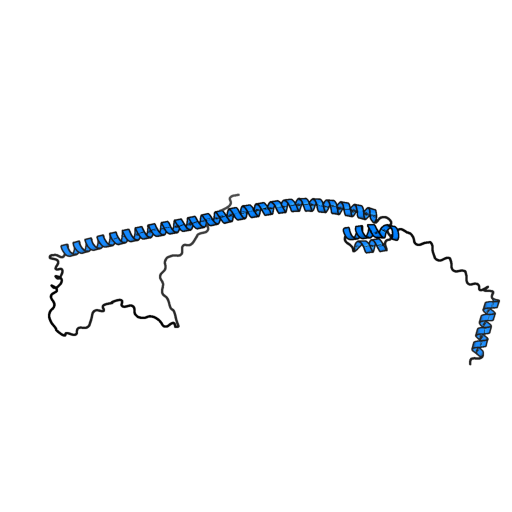1.188 -23.671 1.00 91.19 168 VAL A O 1
ATOM 1291 N N . ALA A 1 169 ? 17.365 0.089 -21.801 1.00 90.12 169 ALA A N 1
ATOM 1292 C CA . ALA A 1 169 ? 18.645 0.291 -21.131 1.00 90.12 169 ALA A CA 1
ATOM 1293 C C . ALA A 1 169 ? 19.729 -0.615 -21.735 1.00 90.12 169 ALA A C 1
ATOM 1295 O O . ALA A 1 169 ? 20.796 -0.127 -22.107 1.00 90.12 169 ALA A O 1
ATOM 1296 N N . GLU A 1 170 ? 19.419 -1.895 -21.929 1.00 93.25 170 GLU A N 1
ATOM 1297 C CA . GLU A 1 170 ? 20.265 -2.892 -22.585 1.00 93.25 170 GLU A CA 1
ATOM 1298 C C . GLU A 1 170 ? 20.587 -2.494 -24.030 1.00 93.25 170 GLU A C 1
ATOM 1300 O O . GLU A 1 170 ? 21.722 -2.641 -24.488 1.00 93.25 170 GLU A O 1
ATOM 1305 N N . GLN A 1 171 ? 19.612 -1.938 -24.758 1.00 92.62 171 GLN A N 1
ATOM 1306 C CA . GLN A 1 171 ? 19.833 -1.412 -26.105 1.00 92.62 171 GLN A CA 1
ATOM 1307 C C . GLN A 1 171 ? 20.864 -0.277 -26.103 1.00 92.62 171 GLN A C 1
ATOM 1309 O O . GLN A 1 171 ? 21.769 -0.268 -26.941 1.00 92.62 171 GLN A O 1
ATOM 1314 N N . LEU A 1 172 ? 20.751 0.677 -25.173 1.00 92.31 172 LEU A N 1
ATOM 1315 C CA . LEU A 1 172 ? 21.698 1.789 -25.059 1.00 92.31 172 LEU A CA 1
ATOM 1316 C C . LEU A 1 172 ? 23.094 1.316 -24.639 1.00 92.31 172 LEU A C 1
ATOM 1318 O O . LEU A 1 172 ? 24.083 1.804 -25.186 1.00 92.31 172 LEU A O 1
ATOM 1322 N N . GLU A 1 173 ? 23.187 0.349 -23.727 1.00 93.31 173 GLU A N 1
ATOM 1323 C CA . GLU A 1 173 ? 24.459 -0.245 -23.307 1.00 93.31 173 GLU A CA 1
ATOM 1324 C C . GLU A 1 173 ? 25.147 -0.975 -24.468 1.00 93.31 173 GLU A C 1
ATOM 1326 O O . GLU A 1 173 ? 26.331 -0.759 -24.741 1.00 93.31 173 GLU A O 1
ATOM 1331 N N . TRP A 1 174 ? 24.392 -1.771 -25.229 1.00 95.12 174 TRP A N 1
ATOM 1332 C CA . TRP A 1 174 ? 24.931 -2.453 -26.399 1.00 95.12 174 TRP A CA 1
ATOM 1333 C C . TRP A 1 174 ? 25.426 -1.461 -27.454 1.00 95.12 174 TRP A C 1
ATOM 1335 O O . TRP A 1 174 ? 26.512 -1.642 -28.013 1.00 95.12 174 TRP A O 1
ATOM 1345 N N . LEU A 1 175 ? 24.657 -0.398 -27.717 1.00 92.38 175 LEU A N 1
ATOM 1346 C CA . LEU A 1 175 ? 25.027 0.644 -28.675 1.00 92.38 175 LEU A CA 1
ATOM 1347 C C . LEU A 1 175 ? 26.276 1.410 -28.239 1.00 92.38 175 LEU A C 1
ATOM 1349 O O . LEU A 1 175 ? 27.132 1.674 -29.083 1.00 92.38 175 LEU A O 1
ATOM 1353 N N . ALA A 1 176 ? 26.432 1.700 -26.947 1.00 91.50 176 ALA A N 1
ATOM 1354 C CA . ALA A 1 176 ? 27.615 2.378 -26.424 1.00 91.50 176 ALA A CA 1
ATOM 1355 C C . ALA A 1 176 ? 28.918 1.613 -26.722 1.00 91.50 176 ALA A C 1
ATOM 1357 O O . ALA A 1 176 ? 29.955 2.233 -26.947 1.00 91.50 176 ALA A O 1
ATOM 1358 N N . VAL A 1 177 ? 28.860 0.278 -26.771 1.00 93.62 177 VAL A N 1
ATOM 1359 C CA . VAL A 1 177 ? 30.033 -0.578 -27.011 1.00 93.62 177 VAL A CA 1
ATOM 1360 C C . VAL A 1 177 ? 30.207 -0.943 -28.490 1.00 93.62 177 VAL A C 1
ATOM 1362 O O . VAL A 1 177 ? 31.329 -0.985 -28.991 1.00 93.62 177 VAL A O 1
ATOM 1365 N N . ASN A 1 178 ? 29.116 -1.217 -29.212 1.00 91.25 178 ASN A N 1
ATOM 1366 C CA . ASN A 1 178 ? 29.179 -1.906 -30.509 1.00 91.25 178 ASN A CA 1
ATOM 1367 C C . ASN A 1 178 ? 28.880 -1.011 -31.719 1.00 91.25 178 ASN A C 1
ATOM 1369 O O . ASN A 1 178 ? 29.165 -1.404 -32.854 1.00 91.25 178 ASN A O 1
ATOM 1373 N N . LYS A 1 179 ? 28.323 0.191 -31.519 1.00 87.12 179 LYS A N 1
ATOM 1374 C CA . LYS A 1 179 ? 27.821 1.035 -32.617 1.00 87.12 179 LYS A CA 1
ATOM 1375 C C . LYS A 1 179 ? 28.882 1.352 -33.671 1.00 87.12 179 LYS A C 1
ATOM 1377 O O . LYS A 1 179 ? 28.623 1.195 -34.862 1.00 87.12 179 LYS A O 1
ATOM 1382 N N . GLU A 1 180 ? 30.082 1.760 -33.264 1.00 86.88 180 GLU A N 1
ATOM 1383 C CA . GLU A 1 180 ? 31.152 2.102 -34.212 1.00 86.88 180 GLU A CA 1
ATOM 1384 C C . GLU A 1 180 ? 31.655 0.895 -35.010 1.00 86.88 180 GLU A C 1
ATOM 1386 O O . GLU A 1 180 ? 31.989 1.025 -36.187 1.00 86.88 180 GLU A O 1
ATOM 1391 N N . ALA A 1 181 ? 31.705 -0.286 -34.389 1.00 86.19 181 ALA A N 1
ATOM 1392 C CA . ALA A 1 181 ? 32.139 -1.512 -35.052 1.00 86.19 181 ALA A CA 1
ATOM 1393 C C . ALA A 1 181 ? 31.146 -1.945 -36.139 1.00 86.19 181 ALA A C 1
ATOM 1395 O O . ALA A 1 181 ? 31.551 -2.414 -37.198 1.00 86.19 181 ALA A O 1
ATOM 1396 N N . VAL A 1 182 ? 29.855 -1.733 -35.890 1.00 84.81 182 VAL A N 1
ATOM 1397 C CA . VAL A 1 182 ? 28.757 -2.115 -36.787 1.00 84.81 182 VAL A CA 1
ATOM 1398 C C . VAL A 1 182 ? 28.596 -1.138 -37.954 1.00 84.81 182 VAL A C 1
ATOM 1400 O O . VAL A 1 182 ? 28.206 -1.544 -39.046 1.00 84.81 182 VAL A O 1
ATOM 1403 N N . LEU A 1 183 ? 28.902 0.146 -37.746 1.00 83.62 183 LEU A N 1
ATOM 1404 C CA . LEU A 1 183 ? 28.824 1.175 -38.791 1.00 83.62 183 LEU A CA 1
ATOM 1405 C C . LEU A 1 183 ? 29.990 1.122 -39.789 1.00 83.62 183 LEU A C 1
ATOM 1407 O O . LEU A 1 183 ? 29.872 1.644 -40.900 1.00 83.62 183 LEU A O 1
ATOM 1411 N N . LYS A 1 184 ? 31.116 0.496 -39.426 1.00 79.25 184 LYS A N 1
ATOM 1412 C CA . LYS A 1 184 ? 32.225 0.263 -40.358 1.00 79.25 184 LYS A CA 1
ATOM 1413 C C . LYS A 1 184 ? 31.759 -0.716 -41.438 1.00 79.25 184 LYS A C 1
ATOM 1415 O O . LYS A 1 184 ? 31.658 -1.915 -41.198 1.00 79.25 184 LYS A O 1
ATOM 1420 N N . LYS A 1 185 ? 31.480 -0.198 -42.641 1.00 63.97 185 LYS A N 1
ATOM 1421 C CA . LYS A 1 185 ? 31.272 -1.020 -43.843 1.00 63.97 185 LYS A CA 1
ATOM 1422 C C . LYS A 1 185 ? 32.430 -2.009 -43.966 1.00 63.97 185 LYS A C 1
ATOM 1424 O O . LYS A 1 185 ? 33.590 -1.600 -43.895 1.00 63.97 185 LYS A O 1
ATOM 1429 N N . SER A 1 186 ? 32.115 -3.291 -44.161 1.00 60.25 186 SER A N 1
ATOM 1430 C CA . SER A 1 186 ? 33.119 -4.275 -44.562 1.00 60.25 186 SER A CA 1
ATOM 1431 C C . SER A 1 186 ? 33.885 -3.738 -45.778 1.00 60.25 186 SER A C 1
ATOM 1433 O O . SER A 1 186 ? 33.253 -3.122 -46.643 1.00 60.25 186 SER A O 1
ATOM 1435 N N . PRO A 1 187 ? 35.216 -3.919 -45.840 1.00 60.03 187 PRO A N 1
ATOM 1436 C CA . PRO A 1 187 ? 35.986 -3.530 -47.012 1.00 60.03 187 PRO A CA 1
ATOM 1437 C C . PRO A 1 187 ? 35.359 -4.152 -48.264 1.00 60.03 187 PRO A C 1
ATOM 1439 O O . PRO A 1 187 ? 34.872 -5.285 -48.212 1.00 60.03 187 PRO A O 1
ATOM 1442 N N . ASP A 1 188 ? 35.322 -3.359 -49.338 1.00 55.97 188 ASP A N 1
ATOM 1443 C CA . ASP A 1 188 ? 34.758 -3.723 -50.636 1.00 55.97 188 ASP A CA 1
ATOM 1444 C C . ASP A 1 188 ? 35.176 -5.134 -51.067 1.00 55.97 188 ASP A C 1
ATOM 1446 O O . ASP A 1 188 ? 36.270 -5.605 -50.756 1.00 55.97 188 ASP A O 1
ATOM 1450 N N . GLY A 1 189 ? 34.243 -5.787 -51.760 1.00 58.97 189 GLY A N 1
ATOM 1451 C CA . GLY A 1 189 ? 34.185 -7.213 -52.055 1.00 58.97 189 GLY A CA 1
ATOM 1452 C C . GLY A 1 189 ? 35.491 -7.908 -52.437 1.00 58.97 189 GLY A C 1
ATOM 1453 O O . GLY A 1 189 ? 36.439 -7.326 -52.961 1.00 58.97 189 GLY A O 1
ATOM 1454 N N . VAL A 1 190 ? 35.472 -9.227 -52.228 1.00 69.19 190 VAL A N 1
ATOM 1455 C CA . VAL A 1 190 ? 36.435 -10.176 -52.799 1.00 69.19 190 VAL A CA 1
ATOM 1456 C C . VAL A 1 190 ? 36.714 -9.772 -54.255 1.00 69.19 190 VAL A C 1
ATOM 1458 O O . VAL A 1 190 ? 35.747 -9.583 -55.002 1.00 69.19 190 VAL A O 1
ATOM 1461 N N . PRO A 1 191 ? 37.986 -9.596 -54.663 1.00 68.00 191 PRO A N 1
ATOM 1462 C CA . PRO A 1 191 ? 38.305 -9.155 -56.014 1.00 68.00 191 PRO A CA 1
ATOM 1463 C C . PRO A 1 191 ? 37.636 -10.079 -57.037 1.00 68.00 191 PRO A C 1
ATOM 1465 O O . PRO A 1 191 ? 37.521 -11.283 -56.776 1.00 68.00 191 PRO A O 1
ATOM 1468 N N . PRO A 1 192 ? 37.185 -9.540 -58.186 1.00 67.06 192 PRO A N 1
ATOM 1469 C CA . PRO A 1 192 ? 36.546 -10.339 -59.219 1.00 67.06 192 PRO A CA 1
ATOM 1470 C C . PRO A 1 192 ? 37.438 -11.532 -59.541 1.00 67.06 192 PRO A C 1
ATOM 1472 O O . PRO A 1 192 ? 38.621 -11.379 -59.853 1.00 67.06 192 PRO A O 1
ATOM 1475 N N . THR A 1 193 ? 36.874 -12.730 -59.405 1.00 72.38 193 THR A N 1
ATOM 1476 C CA . THR A 1 193 ? 37.576 -13.966 -59.734 1.00 72.38 193 THR A CA 1
ATOM 1477 C C . THR A 1 193 ? 38.025 -13.864 -61.196 1.00 72.38 193 THR A C 1
ATOM 1479 O O . THR A 1 193 ? 37.184 -13.559 -62.047 1.00 72.38 193 THR A O 1
ATOM 1482 N N . PRO A 1 194 ? 39.321 -14.054 -61.512 1.00 70.94 194 PRO A N 1
ATOM 1483 C CA . PRO A 1 194 ? 39.801 -13.971 -62.886 1.00 70.94 194 PRO A CA 1
ATOM 1484 C C . PRO A 1 194 ? 38.983 -14.902 -63.793 1.00 70.94 194 PRO A C 1
ATOM 1486 O O . PRO A 1 194 ? 38.658 -16.014 -63.364 1.00 70.94 194 PRO A O 1
ATOM 1489 N N . PRO A 1 195 ? 38.639 -14.489 -65.028 1.00 63.44 195 PRO A N 1
ATOM 1490 C CA . PRO A 1 195 ? 37.939 -15.367 -65.956 1.00 63.44 195 PRO A CA 1
ATOM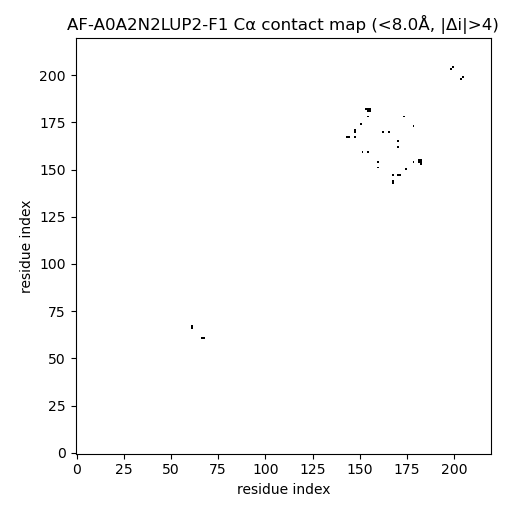 1491 C C . PRO A 1 195 ? 38.757 -16.644 -66.181 1.00 63.44 195 PRO A C 1
ATOM 1493 O O . PRO A 1 195 ? 39.989 -16.607 -66.214 1.00 63.44 195 PRO A O 1
ATOM 1496 N N . ALA A 1 196 ? 38.068 -17.780 -66.317 1.00 60.97 196 ALA A N 1
ATOM 1497 C CA . ALA A 1 196 ? 38.701 -19.067 -66.571 1.00 60.97 196 ALA A CA 1
ATOM 1498 C C . ALA A 1 196 ? 39.636 -18.950 -67.784 1.00 60.97 196 ALA A C 1
ATOM 1500 O O . ALA A 1 196 ? 39.201 -18.618 -68.886 1.00 60.97 196 ALA A O 1
ATOM 1501 N N . ASN A 1 197 ? 40.924 -19.213 -67.567 1.00 54.91 197 ASN A N 1
ATOM 1502 C CA . ASN A 1 197 ? 41.993 -19.045 -68.549 1.00 54.91 197 ASN A CA 1
ATOM 1503 C C . ASN A 1 197 ? 42.000 -20.196 -69.579 1.00 54.91 197 ASN A C 1
ATOM 1505 O O . ASN A 1 197 ? 43.015 -20.846 -69.812 1.00 54.91 197 ASN A O 1
ATOM 1509 N N . GLY A 1 198 ? 40.834 -20.505 -70.144 1.00 50.06 198 GLY A N 1
ATOM 1510 C CA . GLY A 1 198 ? 40.664 -21.452 -71.231 1.00 50.06 198 GLY A CA 1
ATOM 1511 C C . GLY A 1 198 ? 40.307 -20.674 -72.483 1.00 50.06 198 GLY A C 1
ATOM 1512 O O . GLY A 1 198 ? 39.182 -20.199 -72.616 1.00 50.06 198 GLY A O 1
ATOM 1513 N N . SER A 1 199 ? 41.255 -20.544 -73.408 1.00 51.25 199 SER A N 1
ATOM 1514 C CA . SER A 1 199 ? 40.968 -20.150 -74.784 1.00 51.25 199 SER A CA 1
ATOM 1515 C C . SER A 1 199 ? 39.994 -21.169 -75.378 1.00 51.25 199 SER A C 1
ATOM 1517 O O . SER A 1 199 ? 40.407 -22.214 -75.880 1.00 51.25 199 SER A O 1
ATOM 1519 N N . GLY A 1 200 ? 38.695 -20.897 -75.267 1.00 57.34 200 GLY A N 1
ATOM 1520 C CA . GLY A 1 200 ? 37.625 -21.678 -75.873 1.00 57.34 200 GLY A CA 1
ATOM 1521 C C . GLY A 1 200 ? 37.618 -21.494 -77.386 1.00 57.34 200 GLY A C 1
ATOM 1522 O O . GLY A 1 200 ? 36.656 -20.982 -77.944 1.00 57.34 200 GLY A O 1
ATOM 1523 N N . THR A 1 201 ? 38.702 -21.873 -78.060 1.00 60.56 201 THR A N 1
ATOM 1524 C CA . THR A 1 201 ? 38.659 -22.115 -79.496 1.00 60.56 201 THR A CA 1
ATOM 1525 C C . THR A 1 201 ? 37.873 -23.404 -79.721 1.00 60.56 201 THR A C 1
ATOM 1527 O O . THR A 1 201 ? 38.034 -24.385 -78.992 1.00 60.56 201 THR A O 1
ATOM 1530 N N . GLU A 1 202 ? 37.008 -23.428 -80.736 1.00 58.88 202 GLU A N 1
ATOM 1531 C CA . GLU A 1 202 ? 36.203 -24.608 -81.101 1.00 58.88 202 GLU A CA 1
ATOM 1532 C C . GLU A 1 202 ? 37.053 -25.878 -81.297 1.00 58.88 202 GLU A C 1
ATOM 1534 O O . GLU A 1 202 ? 36.563 -26.996 -81.128 1.00 58.88 202 GLU A O 1
ATOM 1539 N N . GLN A 1 203 ? 38.345 -25.712 -81.599 1.00 58.34 203 GLN A N 1
ATOM 1540 C CA . GLN A 1 203 ? 39.331 -26.789 -81.637 1.00 58.34 203 GLN A CA 1
ATOM 1541 C C . GLN A 1 203 ? 39.538 -27.458 -80.274 1.00 58.34 203 GLN A C 1
ATOM 1543 O O . GLN A 1 203 ? 39.500 -28.682 -80.224 1.00 58.34 203 GLN A O 1
ATOM 1548 N N . GLY A 1 204 ? 39.663 -26.707 -79.175 1.00 61.25 204 GLY A N 1
ATOM 1549 C CA . GLY A 1 204 ? 39.830 -27.282 -77.834 1.00 61.25 204 GLY A CA 1
ATOM 1550 C C . GLY A 1 204 ? 38.596 -28.056 -77.361 1.00 61.25 204 GLY A C 1
ATOM 1551 O O . GLY A 1 204 ? 38.717 -29.098 -76.716 1.00 61.25 204 GLY A O 1
ATOM 1552 N N . LEU A 1 205 ? 37.398 -27.608 -77.756 1.00 63.75 205 LEU A N 1
ATOM 1553 C CA . LEU A 1 205 ? 36.151 -28.322 -77.470 1.00 63.75 205 LEU A CA 1
ATOM 1554 C C . LEU A 1 205 ? 36.027 -29.614 -78.295 1.00 63.75 205 LEU A C 1
ATOM 1556 O O . LEU A 1 205 ? 35.580 -30.636 -77.772 1.00 63.75 205 LEU A O 1
ATOM 1560 N N . LYS A 1 206 ? 36.448 -29.593 -79.569 1.00 66.00 206 LYS A N 1
ATOM 1561 C CA . LYS A 1 206 ? 36.519 -30.795 -80.416 1.00 66.00 206 LYS A CA 1
ATOM 1562 C C . LYS A 1 206 ? 37.540 -31.797 -79.893 1.00 66.00 206 LYS A C 1
ATOM 1564 O O . LYS A 1 206 ? 37.220 -32.975 -79.804 1.00 66.00 206 LYS A O 1
ATOM 1569 N N . GLU A 1 207 ? 38.722 -31.342 -79.493 1.00 65.75 207 GLU A N 1
ATOM 1570 C CA . GLU A 1 207 ? 39.784 -32.213 -78.988 1.00 65.75 207 GLU A CA 1
ATOM 1571 C C . GLU A 1 207 ? 39.408 -32.851 -77.642 1.00 65.75 207 GLU A C 1
ATOM 1573 O O . GLU A 1 207 ? 39.646 -34.039 -77.433 1.00 65.75 207 GLU A O 1
ATOM 1578 N N . ALA A 1 208 ? 38.736 -32.106 -76.756 1.00 69.81 208 ALA A N 1
ATOM 1579 C CA . ALA A 1 208 ? 38.186 -32.652 -75.516 1.00 69.81 208 ALA A CA 1
ATOM 1580 C C . ALA A 1 208 ? 37.091 -33.699 -75.783 1.00 69.81 208 ALA A C 1
ATOM 1582 O O . ALA A 1 208 ? 37.059 -34.746 -75.134 1.00 69.81 208 ALA A O 1
ATOM 1583 N N . LYS A 1 209 ? 36.222 -33.456 -76.773 1.00 70.62 209 LYS A N 1
ATOM 1584 C CA . LYS A 1 209 ? 35.146 -34.382 -77.155 1.00 70.62 209 LYS A CA 1
ATOM 1585 C C . LYS A 1 209 ? 35.678 -35.648 -77.838 1.00 70.62 209 LYS A C 1
ATOM 1587 O O . LYS A 1 209 ? 35.150 -36.733 -77.589 1.00 70.62 209 LYS A O 1
ATOM 1592 N N . ASP A 1 210 ? 36.743 -35.532 -78.631 1.00 71.50 210 ASP A N 1
ATOM 1593 C CA . ASP A 1 210 ? 37.434 -36.667 -79.254 1.00 71.50 210 ASP A CA 1
ATOM 1594 C C . ASP A 1 210 ? 38.231 -37.490 -78.237 1.00 71.50 210 ASP A C 1
ATOM 1596 O O . ASP A 1 210 ? 38.178 -38.720 -78.285 1.00 71.50 210 ASP A O 1
ATOM 1600 N N . LYS A 1 211 ? 38.920 -36.852 -77.279 1.00 71.06 211 LYS A N 1
ATOM 1601 C CA . LYS A 1 211 ? 39.592 -37.570 -76.180 1.00 71.06 211 LYS A CA 1
ATOM 1602 C C . LYS A 1 211 ? 38.588 -38.332 -75.322 1.00 71.06 211 LYS A C 1
ATOM 1604 O O . LYS A 1 211 ? 38.746 -39.533 -75.131 1.00 71.06 211 LYS A O 1
ATOM 1609 N N . PHE A 1 212 ? 37.499 -37.680 -74.920 1.00 70.00 212 PHE A N 1
ATOM 1610 C CA . PHE A 1 212 ? 36.433 -38.327 -74.154 1.00 70.00 212 PHE A CA 1
ATOM 1611 C C . PHE A 1 212 ? 35.774 -39.486 -74.927 1.00 70.00 212 PHE A C 1
ATOM 1613 O O . PHE A 1 212 ? 35.490 -40.540 -74.359 1.00 70.00 212 PHE A O 1
ATOM 1620 N N . SER A 1 213 ? 35.584 -39.341 -76.244 1.00 69.62 213 SER A N 1
ATOM 1621 C CA . SER A 1 213 ? 35.019 -40.402 -77.097 1.00 69.62 213 SER A CA 1
ATOM 1622 C C . SER A 1 213 ? 35.982 -41.557 -77.391 1.00 69.62 213 SER A C 1
ATOM 1624 O O . SER A 1 213 ? 35.519 -42.631 -77.778 1.00 69.62 213 SER A O 1
ATOM 1626 N N . ARG A 1 214 ? 37.302 -41.354 -77.265 1.00 65.19 214 ARG A N 1
ATOM 1627 C CA . ARG A 1 214 ? 38.311 -42.424 -77.345 1.00 65.19 214 ARG A CA 1
ATOM 1628 C C . ARG A 1 214 ? 38.433 -43.175 -76.026 1.00 65.19 214 ARG A C 1
ATOM 1630 O O . ARG A 1 214 ? 38.411 -44.401 -76.046 1.00 65.19 214 ARG A O 1
ATOM 1637 N N . ASP A 1 215 ? 38.489 -42.462 -74.905 1.00 65.44 215 ASP A N 1
ATOM 1638 C CA . ASP A 1 215 ? 38.624 -43.084 -73.582 1.00 65.44 215 ASP A CA 1
ATOM 1639 C C . ASP A 1 215 ? 37.402 -43.939 -73.224 1.00 65.44 215 ASP A C 1
ATOM 1641 O O . ASP A 1 215 ? 37.541 -45.024 -72.669 1.00 65.44 215 ASP A O 1
ATOM 1645 N N . THR A 1 216 ? 36.205 -43.522 -73.640 1.00 66.25 216 THR A N 1
ATOM 1646 C CA . THR A 1 216 ? 34.972 -44.310 -73.453 1.00 66.25 216 THR A CA 1
ATOM 1647 C C . THR A 1 216 ? 34.845 -45.508 -74.401 1.00 66.25 216 THR A C 1
ATOM 1649 O O . THR A 1 216 ? 34.045 -46.401 -74.136 1.00 66.25 216 THR A O 1
ATOM 1652 N N . ARG A 1 217 ? 35.641 -45.572 -75.480 1.00 60.41 217 ARG A N 1
ATOM 1653 C CA . ARG A 1 217 ? 35.654 -46.688 -76.447 1.00 60.41 217 ARG A CA 1
ATOM 1654 C C . ARG A 1 217 ? 36.681 -47.776 -76.131 1.00 60.41 217 ARG A C 1
ATOM 1656 O O . ARG A 1 217 ? 36.581 -48.853 -76.697 1.00 60.41 217 ARG A O 1
ATOM 1663 N N . ASN A 1 218 ? 37.632 -47.506 -75.238 1.00 58.88 218 ASN A N 1
ATOM 1664 C CA . ASN A 1 218 ? 38.566 -48.503 -74.703 1.00 58.88 218 ASN A CA 1
ATOM 1665 C C . ASN A 1 218 ? 38.096 -49.095 -73.360 1.00 58.88 218 ASN A C 1
ATOM 1667 O O . ASN A 1 218 ? 38.833 -49.859 -72.742 1.00 58.88 218 ASN A O 1
ATOM 1671 N N . PHE A 1 219 ? 36.900 -48.718 -72.893 1.00 54.47 219 PHE A N 1
ATOM 1672 C CA . PHE A 1 219 ? 36.348 -49.140 -71.601 1.00 54.47 219 PHE A CA 1
ATOM 1673 C C . PHE A 1 219 ? 35.189 -50.153 -71.716 1.00 54.47 219 PHE A C 1
ATOM 1675 O O . PHE A 1 219 ? 34.654 -50.562 -70.688 1.00 54.47 219 PHE A O 1
ATOM 1682 N N . PHE A 1 220 ? 34.816 -50.569 -72.934 1.00 51.09 220 PHE A N 1
ATOM 1683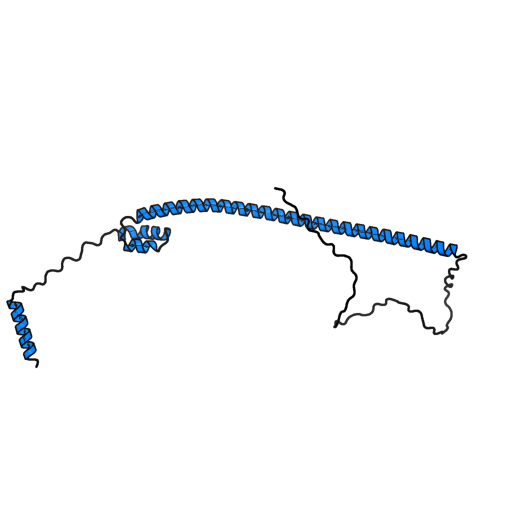 C CA . PHE A 1 220 ? 33.819 -51.613 -73.213 1.00 51.09 220 PHE A CA 1
ATOM 1684 C C . PHE A 1 220 ? 34.326 -52.594 -74.267 1.00 51.09 220 PHE A C 1
ATOM 1686 O O . PHE A 1 220 ? 34.913 -52.118 -75.265 1.00 51.09 220 PHE A O 1
#

pLDDT: mean 72.63, std 21.05, range [31.86, 95.12]

Solvent-accessible surface area (backbone atoms only — not comparable to full-atom values): 14292 Å² total; per-residue (Å²): 138,82,84,82,81,78,83,81,82,82,78,78,87,77,94,73,90,79,84,88,85,87,79,89,79,89,86,82,97,79,81,87,76,86,88,74,91,75,90,77,95,82,79,92,78,91,78,89,84,86,87,82,97,66,82,74,79,73,75,90,74,64,94,42,71,69,58,47,51,51,54,51,51,52,53,50,49,58,48,50,53,52,49,49,52,51,52,50,52,51,50,52,50,52,51,52,52,52,52,52,52,52,52,52,52,53,56,50,52,54,51,53,49,53,53,50,51,51,53,51,54,54,49,50,55,50,51,57,53,48,55,54,52,50,55,52,49,51,54,50,52,54,53,50,51,56,50,45,56,64,67,52,62,86,61,58,68,74,57,53,64,55,43,72,76,47,55,76,65,56,37,50,54,50,43,76,73,43,46,72,70,70,62,53,72,74,78,80,72,83,74,81,75,75,76,78,93,64,83,82,45,71,64,56,56,49,52,52,53,51,50,53,56,48,60,62,57,76,73,111

Foldseek 3Di:
DDDDDDDDDDDDDDDDDDDDDDDDDDDDDDDDDDPDDDDDDDDDDDDDDDDDDDPPPPDPDDPDPVVVVVVVVVVVVVVVVVVVVVVVVVVVVVVVVVVVVVVVVVVVVVVVVVVVVVVVVVVVVVVVVVVVVVVVVVVVVVVLVVVLVVLCPQADPVVVVVLVVDDSVVSVVCSVPCVVVRNPDDPDDDPPDPPDPDPPDVVVVVVVVVVVVVVVVVVD

Secondary structure (DSSP, 8-state):
----PPP---PPPP------------------------------------------------SSHHHHHHHHHHHHHHHHHHHHHHHHHHHHHHHHHHHHHHHHHHHHHHHHHHHHHHHHHHHHHHHHHHHHHHHHHHHHHHHHHHHHHHHHTT--HHHHHHHTTS-HHHHHHHHHHHHHHHHSPPPS-SPPPPPP-----HHHHHHHHHHHHHHTTS--

Sequence (220 aa):
MSMMFRPVFYRKPDDGKGDGAGSGSIDPAKQTAASGTGNDPGKQTQQSDSNNGNPPAAAITFATEAEFQKKVDELLKDRLERESKKSEEAKKKAAADAAADAAKQNGEWEKVAKQREIELGDILKKVESFDSVQEQLKRYQDALTKNLETQRTGLPDPIIKLLDKLDVAEQLEWLAVNKEAVLKKSPDGVPPTPPANGSGTEQGLKEAKDKFSRDTRNFF

Radius of gyration: 58.45 Å; Cα contacts (8 Å, |Δi|>4): 21; chains: 1; bounding box: 96×65×164 Å

Mean predicted aligned error: 22.1 Å

=== Feature glossary ===
Feature key, reading from the visual/contextual features back to the raw sequence:

Rendered structure images. Structure images are PyMOL renders from six orthogonal camera directions. Cartoon representation draws helices as coils and strands as arrows; sticks shows the backbone as bonds; surface shows the solvent-excluded envelope. Rainbow coloring maps sequence position to hue (blue→red, N→C); chain coloring assigns a distinct color per polypeptide.

Contact-map, Ramachandran, and PAE plots. Three diagnostic plots accompany the record. The Cα contact map visualizes the tertiary structure as a 2D adjacency matrix (8 Å cutoff, sequence-local contacts suppressed). The Ramachandran plot shows the distribution of backbone (φ, ψ) torsions, with points in the α and β basins reflecting secondary structure content. The PAE plot shows AlphaFold's inter-residue confidence as a color matrix.

InterPro / GO / CATH / organism. The annotation block draws on four external resources. InterPro: which protein families and domains the sequence belongs to. GO: standardized terms for what the protein does, what process it participates in, and where in the cell it acts. CATH: which structural fold it has in the CATH hierarchy. Organism: the species of origin.

Nearest PDB structures. Structural nearest neighbors (via Foldseek easy-search vs the PDB). Reported per hit: target PDB id, E-value, and alignment TM-score. A TM-score above ~0.5 is the conventional threshold for 'same fold'.

Predicted aligned error. Predicted aligned error is AlphaFold's pairwise confidence. Unlike pLDDT (per-residue), PAE is per-residue-pair and captures whether two parts of the structure are correctly placed relative to each other. Units are ångströms of expected positional error.

Solvent-accessible surface area. SASA measures how much of the protein is reachable by solvent. It is computed by rolling a water-sized probe over the atomic surface and summing the exposed area (Å²). Per-residue SASA distinguishes core (buried, low SASA) from surface (exposed, high SASA) residues; total SASA is a whole-molecule size measure.

B-factor. Crystallographic B-factors measure how much each atom's electron density is smeared out, in Å². They rise in mobile loops and surface residues and fall in the buried interior. In AlphaFold models this column is repurposed to hold pLDDT instead.

pLDDT. For AlphaFold models, the B-factor field carries pLDDT — the model's own estimate of local accuracy on a 0–100 scale. Regions with pLDDT<50 should be treated as essentially unmodeled; they often correspond to intrinsically disordered segments.

Backbone torsions (φ/ψ). φ (phi) and ψ (psi) are the two rotatable backbone dihedrals per residue: φ is the C(i-1)–N–Cα–C torsion, ψ is the N–Cα–C–N(i+1) torsion, both in degrees on (−180°, 180°]. α-helical residues cluster near (−60°, −45°); β-strand residues near (−120°, +130°). A Ramachandran plot is simply a scatter of (φ, ψ) for every residue.

Radius of gyration, Cα contacts, bounding box. Radius of gyration (Rg) is the root-mean-square distance of Cα atoms from their centroid — a single number for overall size and compactness. A globular domain of N residues has Rg ≈ 2.2·N^0.38 Å; an extended or disordered chain has a much larger Rg. The Cα contact count is the number of residue pairs whose Cα atoms are within 8 Å and are more than four positions apart in sequence — a standard proxy for tertiary packing density. The bounding box is the smallest axis-aligned box enclosing all Cα atoms.

Secondary structure (3-state, P-SEA). Three-state secondary structure (P-SEA) collapses the eight DSSP classes into helix (a), strand (b), and coil (c). P-SEA assigns these from Cα geometry alone — distances and angles — without requiring backbone oxygens, so it works on any Cα trace.

Secondary structure (8-state, DSSP). Secondary structure is the local, repeating backbone conformation. DSSP classifies it into eight states by reading the hydrogen-bond network: three helix types (H, G, I), two β types (E, B), two non-regular types (T, S), and unstructured coil (-).

Foldseek 3Di. The Foldseek 3Di string encodes local tertiary geometry as a 20-letter alphabet — one character per residue — derived from the relative positions of nearby Cα atoms. Unlike the amino-acid sequence, 3Di is a direct function of the 3D structure, so two proteins with the same fold have similar 3Di strings even at low sequence identity.

mmCIF coordinates. Structure coordinates are given as an mmCIF _atom_site loop: one row per atom with element, residue name, chain id, sequence number, and x/y/z position in Å. Only the four main-chain atoms per residue are included here; side chains are omitted to keep the record compact.

Sequence. This is the polypeptide sequence — one letter per residue, N-terminus first. Length ranges from a few dozen residues for small domains to over a thousand for large multi-domain proteins.